Protein AF-A0A832PKE3-F1 (afdb_monomer_lite)

Foldseek 3Di:
DDDDDDDDDDDDDDDDDDDDDDDDDDDDDDDDDDDDDDDPDPDPDDDDPDDDDDDDDDDPDDPPPPDPDPDDPDDDPPPDPCPPPPPDPDDDFLACCCCPVVVDDDPSNVVSVVVVVVVVVVCVVVVVPDDPPPPCADWADAPPDIHSHLVRVCVVLVHDSVVQVVCCVPPVHCPCPSVPPDDPPPPPCQQQPWDAQPNDIDRGLVRLCVLLVHDSVVSVVCVVVDPDPVRSVVSVVSNVVSVVVVVVVVVVD

Organism: NCBI:txid53463

Radius of gyration: 34.11 Å; chains: 1; bounding box: 75×77×88 Å

Sequence (253 aa):
MQIGVSGCPMRVDTGGAQHLSAGGLAGSPATIRPASGKTTTTAEIVEPAAGPAESRPNGGGAKIHRRAAPPLAGEPAGQGDGATTLPRRPIKHGTNYAYVRHKCRCDTCREAEVQRQREFRARHKQGLVKHRKGGVCVPVRLGDVDYPSISAAAAALGVTAPTLSHRLQKYGCLDLAGQGSRPPRRQALNSILPITIHGREFPSRVAAARYLGVCSSYLSRCAKAGFTATYSDYLLRRLMEADARQAARKVAA

pLDDT: mean 77.68, std 19.59, range [41.62, 98.31]

Structure (mmCIF, N/CA/C/O backbone):
data_AF-A0A832PKE3-F1
#
_entry.id   AF-A0A832PKE3-F1
#
loop_
_atom_site.group_PDB
_atom_site.id
_atom_site.type_symbol
_atom_site.label_atom_id
_atom_site.label_alt_id
_atom_site.label_comp_id
_atom_site.label_asym_id
_atom_site.label_entity_id
_atom_site.label_seq_id
_atom_site.pdbx_PDB_ins_code
_atom_site.Cartn_x
_atom_site.Cartn_y
_atom_site.Cartn_z
_atom_site.occupancy
_atom_site.B_iso_or_equiv
_atom_site.auth_seq_id
_atom_site.auth_comp_id
_atom_site.auth_asym_id
_atom_site.auth_atom_id
_atom_site.pdbx_PDB_model_num
ATOM 1 N N . MET A 1 1 ? -27.554 40.040 -36.449 1.00 55.03 1 MET A N 1
ATOM 2 C CA . MET A 1 1 ? -27.721 38.572 -36.400 1.00 55.03 1 MET A CA 1
ATOM 3 C C . MET A 1 1 ? -28.201 38.212 -35.001 1.00 55.03 1 MET A C 1
ATOM 5 O O . MET A 1 1 ? -27.453 38.397 -34.053 1.00 55.03 1 MET A O 1
ATOM 9 N N . GLN A 1 2 ? -29.480 37.860 -34.862 1.00 44.34 2 GLN A N 1
ATOM 10 C CA . GLN A 1 2 ? -30.126 37.546 -33.582 1.00 44.34 2 GLN A CA 1
ATOM 11 C C . GLN A 1 2 ? -29.881 36.075 -33.223 1.00 44.34 2 GLN A C 1
ATOM 13 O O . GLN A 1 2 ? -30.099 35.196 -34.053 1.00 44.34 2 GLN A O 1
ATOM 18 N N . ILE A 1 3 ? -29.425 35.821 -31.996 1.00 52.38 3 ILE A N 1
ATOM 19 C CA . ILE A 1 3 ? -29.218 34.478 -31.447 1.00 52.38 3 ILE A CA 1
ATOM 20 C C . ILE A 1 3 ? -30.453 34.148 -30.605 1.00 52.38 3 ILE A C 1
ATOM 22 O O . ILE A 1 3 ? -30.657 34.728 -29.541 1.00 52.38 3 ILE A O 1
ATOM 26 N N . GLY A 1 4 ? -31.308 33.264 -31.121 1.00 56.00 4 GLY A N 1
ATOM 27 C CA . GLY A 1 4 ? -32.485 32.764 -30.415 1.00 56.00 4 GLY A CA 1
ATOM 28 C C . GLY A 1 4 ? -32.096 31.715 -29.374 1.00 56.00 4 GLY A C 1
ATOM 29 O O . GLY A 1 4 ? -31.482 30.704 -29.707 1.00 56.00 4 GLY A O 1
ATOM 30 N N . VAL A 1 5 ? -32.461 31.954 -28.117 1.00 64.06 5 VAL A N 1
ATOM 31 C CA . VAL A 1 5 ? -32.361 30.986 -27.018 1.00 64.06 5 VAL A CA 1
ATOM 32 C C . VAL A 1 5 ? -33.619 30.115 -26.996 1.00 64.06 5 VAL A C 1
ATOM 34 O O . VAL A 1 5 ? -34.712 30.600 -26.708 1.00 64.06 5 VAL A O 1
ATOM 37 N N . SER A 1 6 ? -33.474 28.829 -27.321 1.00 65.25 6 SER A N 1
ATOM 38 C CA . SER A 1 6 ? -34.542 27.832 -27.224 1.00 65.25 6 SER A CA 1
ATOM 39 C C . SER A 1 6 ? -34.651 27.303 -25.791 1.00 65.25 6 SER A C 1
ATOM 41 O O . SER A 1 6 ? -33.765 26.626 -25.270 1.00 65.25 6 SER A O 1
ATOM 43 N N . GLY A 1 7 ? -35.762 27.638 -25.136 1.00 59.44 7 GLY A N 1
ATOM 44 C CA . GLY A 1 7 ? -36.125 27.113 -23.824 1.00 59.44 7 GLY A CA 1
ATOM 45 C C . GLY A 1 7 ? -36.565 25.650 -23.901 1.00 59.44 7 GLY A C 1
ATOM 46 O O . GLY A 1 7 ? -37.418 25.291 -24.710 1.00 59.44 7 GLY A O 1
ATOM 47 N N . CYS A 1 8 ? -35.996 24.808 -23.040 1.00 51.81 8 CYS A N 1
ATOM 48 C CA . CYS A 1 8 ? -36.466 23.442 -22.813 1.00 51.81 8 CYS A CA 1
ATOM 49 C C . CYS A 1 8 ? -37.497 23.439 -21.668 1.00 51.81 8 CYS A C 1
ATOM 51 O O . CYS A 1 8 ? -37.171 23.914 -20.578 1.00 51.81 8 CYS A O 1
ATOM 53 N N . PRO A 1 9 ? -38.718 22.909 -21.863 1.00 65.44 9 PRO A N 1
ATOM 54 C CA . PRO A 1 9 ? -39.690 22.781 -20.786 1.00 65.44 9 PRO A CA 1
ATOM 55 C C . PRO A 1 9 ? -39.346 21.598 -19.868 1.00 65.44 9 PRO A C 1
ATOM 57 O O . PRO A 1 9 ? -39.103 20.479 -20.322 1.00 65.44 9 PRO A O 1
ATOM 60 N N . MET A 1 10 ? -39.357 21.853 -18.559 1.00 59.91 10 MET A N 1
ATOM 61 C CA . MET A 1 10 ? -39.236 20.838 -17.511 1.00 59.91 10 MET A CA 1
ATOM 62 C C . MET A 1 10 ? -40.543 20.038 -17.421 1.00 59.91 10 MET A C 1
ATOM 64 O O . MET A 1 10 ? -41.599 20.599 -17.129 1.00 59.91 10 MET A O 1
ATOM 68 N N . ARG A 1 11 ? -40.475 18.725 -17.666 1.00 58.62 11 ARG A N 1
ATOM 69 C CA . ARG A 1 11 ? -41.565 17.780 -17.383 1.00 58.62 11 ARG A CA 1
ATOM 70 C C . ARG A 1 11 ? -41.600 17.480 -15.885 1.00 58.62 11 ARG A C 1
ATOM 72 O O . ARG A 1 11 ? -40.585 17.107 -15.305 1.00 58.62 11 ARG A O 1
ATOM 79 N N . VAL A 1 12 ? -42.775 17.641 -15.285 1.00 63.53 12 VAL A N 1
ATOM 80 C CA . VAL A 1 12 ? -43.063 17.298 -13.890 1.00 63.53 12 VAL A CA 1
ATOM 81 C C . VAL A 1 12 ? -43.781 15.949 -13.902 1.00 63.53 12 VAL A C 1
ATOM 83 O O . VAL A 1 12 ? -44.965 15.887 -14.226 1.00 63.53 12 VAL A O 1
ATOM 86 N N . ASP A 1 13 ? -43.066 14.863 -13.611 1.00 54.03 13 ASP A N 1
ATOM 87 C CA . ASP A 1 13 ? -43.677 13.542 -13.454 1.00 54.03 13 ASP A CA 1
ATOM 88 C C . ASP A 1 13 ? -44.263 13.418 -12.043 1.00 54.03 13 ASP A C 1
ATOM 90 O O . ASP A 1 13 ? -43.552 13.314 -11.044 1.00 54.03 13 ASP A O 1
ATOM 94 N N . THR A 1 14 ? -45.591 13.446 -11.973 1.00 63.81 14 THR A N 1
ATOM 95 C CA . THR A 1 14 ? -46.386 13.111 -10.788 1.00 63.81 14 THR A CA 1
ATOM 96 C C . THR A 1 14 ? -46.955 11.702 -10.972 1.00 63.81 14 THR A C 1
ATOM 98 O O . THR A 1 14 ? -48.082 11.515 -11.411 1.00 63.81 14 THR A O 1
ATOM 101 N N . GLY A 1 15 ? -46.156 10.681 -10.663 1.00 54.16 15 GLY A N 1
ATOM 102 C CA . GLY A 1 15 ? -46.627 9.308 -10.443 1.00 54.16 15 GLY A CA 1
ATOM 103 C C . GLY A 1 15 ? -46.312 8.946 -8.994 1.00 54.16 15 GLY A C 1
ATOM 104 O O . GLY A 1 15 ? -45.191 9.144 -8.549 1.00 54.16 15 GLY A O 1
ATOM 105 N N . GLY A 1 16 ? -47.234 8.505 -8.148 1.00 52.66 16 GLY A N 1
ATOM 106 C CA . GLY A 1 16 ? -48.355 7.610 -8.398 1.00 52.66 16 GLY A CA 1
ATOM 107 C C . GLY A 1 16 ? -48.199 6.489 -7.374 1.00 52.66 16 GLY A C 1
ATOM 108 O O . GLY A 1 16 ? -47.420 5.563 -7.581 1.00 52.66 16 GLY A O 1
ATOM 109 N N . ALA A 1 17 ? -48.851 6.638 -6.220 1.00 51.94 17 ALA A N 1
ATOM 110 C CA . ALA A 1 17 ? -48.777 5.697 -5.111 1.00 51.94 17 ALA A CA 1
ATOM 111 C C . ALA A 1 17 ? -49.366 4.342 -5.529 1.00 51.94 17 ALA A C 1
ATOM 113 O O . ALA A 1 17 ? -50.571 4.230 -5.750 1.00 51.94 17 ALA A O 1
ATOM 114 N N . GLN A 1 18 ? -48.521 3.314 -5.629 1.00 56.69 18 GLN A N 1
ATOM 115 C CA . GLN A 1 18 ? -48.972 1.935 -5.775 1.00 56.69 18 GLN A CA 1
ATOM 116 C C . GLN A 1 18 ? -48.827 1.199 -4.445 1.00 56.69 18 GLN A C 1
ATOM 118 O O . GLN A 1 18 ? -47.738 0.987 -3.915 1.00 56.69 18 GLN A O 1
ATOM 123 N N . HIS A 1 19 ? -49.997 0.853 -3.927 1.00 53.56 19 HIS A N 1
ATOM 124 C CA . HIS A 1 19 ? -50.276 -0.071 -2.844 1.00 53.56 19 HIS A CA 1
ATOM 125 C C . HIS A 1 19 ? -49.611 -1.428 -3.147 1.00 53.56 19 HIS A C 1
ATOM 127 O O . HIS A 1 19 ? -49.977 -2.082 -4.122 1.00 53.56 19 HIS A O 1
ATOM 133 N N . LEU A 1 20 ? -48.643 -1.863 -2.334 1.00 55.34 20 LEU A N 1
ATOM 134 C CA . LEU A 1 20 ? -48.090 -3.217 -2.421 1.00 55.34 20 LEU A CA 1
ATOM 135 C C . LEU A 1 20 ? -48.673 -4.087 -1.310 1.00 55.34 20 LEU A C 1
ATOM 137 O O . LEU A 1 20 ? -48.375 -3.940 -0.126 1.00 55.34 20 LEU A O 1
ATOM 141 N N . SER A 1 21 ? -49.544 -4.979 -1.762 1.00 50.31 21 SER A N 1
ATOM 142 C CA . SER A 1 21 ? -50.204 -6.050 -1.037 1.00 50.31 21 SER A CA 1
ATOM 143 C C . SER A 1 21 ? -49.204 -7.052 -0.457 1.00 50.31 21 SER A C 1
ATOM 145 O O . SER A 1 21 ? -48.234 -7.443 -1.105 1.00 50.31 21 SER A O 1
ATOM 147 N N . ALA A 1 22 ? -49.495 -7.513 0.758 1.00 50.03 22 ALA A N 1
ATOM 148 C CA . ALA A 1 22 ? -48.818 -8.620 1.412 1.00 50.03 22 ALA A CA 1
ATOM 149 C C . ALA A 1 22 ? -49.054 -9.933 0.640 1.00 50.03 22 ALA A C 1
ATOM 151 O O . ALA A 1 22 ? -50.172 -10.439 0.589 1.00 50.03 22 ALA A O 1
ATOM 152 N N . GLY A 1 23 ? -47.992 -10.481 0.048 1.00 47.75 23 GLY A N 1
ATOM 153 C CA . GLY A 1 23 ? -47.964 -11.819 -0.540 1.00 47.75 23 GLY A CA 1
ATOM 154 C C . GLY A 1 23 ? -47.047 -12.724 0.274 1.00 47.75 23 GLY A C 1
ATOM 155 O O . GLY A 1 23 ? -45.830 -12.549 0.261 1.00 47.75 23 GLY A O 1
ATOM 156 N N . GLY A 1 24 ? -47.637 -13.670 1.007 1.00 51.03 24 GLY A N 1
ATOM 157 C CA . GLY A 1 24 ? -46.918 -14.701 1.747 1.00 51.03 24 GLY A CA 1
ATOM 158 C C . GLY A 1 24 ? -46.168 -15.645 0.809 1.00 51.03 24 GLY A C 1
ATOM 159 O O . GLY A 1 24 ? -46.745 -16.195 -0.126 1.00 51.03 24 GLY A O 1
ATOM 160 N N . LEU A 1 25 ? -44.880 -15.851 1.081 1.00 49.47 25 LEU A N 1
ATOM 161 C CA . LEU A 1 25 ? -44.076 -16.873 0.423 1.00 49.47 25 LEU A CA 1
ATOM 162 C C . LEU A 1 25 ? -44.020 -18.109 1.317 1.00 49.47 25 LEU A C 1
ATOM 164 O O . LEU A 1 25 ? -43.353 -18.134 2.352 1.00 49.47 25 LEU A O 1
ATOM 168 N N . ALA A 1 26 ? -44.767 -19.122 0.886 1.00 47.44 26 ALA A N 1
ATOM 169 C CA . ALA A 1 26 ? -44.666 -20.491 1.351 1.00 47.44 26 ALA A CA 1
ATOM 170 C C . ALA A 1 26 ? -43.239 -21.025 1.143 1.00 47.44 26 ALA A C 1
ATOM 172 O O . ALA A 1 26 ? -42.582 -20.752 0.136 1.00 47.44 26 ALA A O 1
ATOM 173 N N . GLY A 1 27 ? -42.767 -21.781 2.134 1.00 46.84 27 GLY A N 1
ATOM 174 C CA . GLY A 1 27 ? -41.425 -22.342 2.188 1.00 46.84 27 GLY A CA 1
ATOM 175 C C . GLY A 1 27 ? -41.123 -23.293 1.032 1.00 46.84 27 GLY A C 1
ATOM 176 O O . GLY A 1 27 ? -41.880 -24.214 0.741 1.00 46.84 27 GLY A O 1
ATOM 177 N N . SER A 1 28 ? -39.960 -23.093 0.415 1.00 53.97 28 SER A N 1
ATOM 178 C CA . SER A 1 28 ? -39.320 -24.108 -0.420 1.00 53.97 28 SER A CA 1
ATOM 179 C C . SER A 1 28 ? -38.521 -25.066 0.473 1.00 53.97 28 SER A C 1
ATOM 181 O O . SER A 1 28 ? -37.700 -24.594 1.265 1.00 53.97 28 SER A O 1
ATOM 183 N N . PRO A 1 29 ? -38.719 -26.394 0.379 1.00 56.84 29 PRO A N 1
ATOM 184 C CA . PRO A 1 29 ? -37.918 -27.352 1.125 1.00 56.84 29 PRO A CA 1
ATOM 185 C C . PRO A 1 29 ? -36.488 -27.394 0.574 1.00 56.84 29 PRO A C 1
ATOM 187 O O . PRO A 1 29 ? -36.254 -27.571 -0.621 1.00 56.84 29 PRO A O 1
ATOM 190 N N . ALA A 1 30 ? -35.525 -27.224 1.478 1.00 46.84 30 ALA A N 1
ATOM 191 C CA . ALA A 1 30 ? -34.102 -27.304 1.201 1.00 46.84 30 ALA A CA 1
ATOM 192 C C . ALA A 1 30 ? -33.735 -28.689 0.646 1.00 46.84 30 ALA A C 1
ATOM 194 O O . ALA A 1 30 ? -33.753 -29.691 1.361 1.00 46.84 30 ALA A O 1
ATOM 195 N N . THR A 1 31 ? -33.363 -28.746 -0.631 1.00 56.38 31 THR A N 1
ATOM 196 C CA . THR A 1 31 ? -32.733 -29.928 -1.218 1.00 56.38 31 THR A CA 1
ATOM 197 C C . THR A 1 31 ? -31.307 -30.024 -0.679 1.00 56.38 31 THR A C 1
ATOM 199 O O . THR A 1 31 ? -30.419 -29.254 -1.053 1.00 56.38 31 THR A O 1
ATOM 202 N N . ILE A 1 32 ? -31.096 -30.951 0.253 1.00 55.88 32 ILE A N 1
ATOM 203 C CA . ILE A 1 32 ? -29.785 -31.299 0.799 1.00 55.88 32 ILE A CA 1
ATOM 204 C C . ILE A 1 32 ? -28.946 -31.882 -0.341 1.00 55.88 32 ILE A C 1
ATOM 206 O O . ILE A 1 32 ? -29.231 -32.953 -0.873 1.00 55.88 32 ILE A O 1
ATOM 210 N N . ARG A 1 33 ? -27.912 -31.145 -0.741 1.00 51.41 33 ARG A N 1
ATOM 211 C CA . ARG A 1 33 ? -26.937 -31.564 -1.749 1.00 51.41 33 ARG A CA 1
ATOM 212 C C . ARG A 1 33 ? -25.945 -32.535 -1.086 1.00 51.41 33 ARG A C 1
ATOM 214 O O . ARG A 1 33 ? -25.332 -32.140 -0.092 1.00 51.41 33 ARG A O 1
ATOM 221 N N . PRO A 1 34 ? -25.757 -33.771 -1.583 1.00 53.75 34 PRO A N 1
ATOM 222 C CA . PRO A 1 34 ? -24.789 -34.692 -0.999 1.00 53.75 34 PRO A CA 1
ATOM 223 C C . PRO A 1 34 ? -23.360 -34.169 -1.191 1.00 53.75 34 PRO A C 1
ATOM 225 O O . PRO A 1 34 ? -22.995 -33.649 -2.249 1.00 53.75 34 PRO A O 1
ATOM 228 N N . ALA A 1 35 ? -22.564 -34.290 -0.130 1.00 47.22 35 ALA A N 1
ATOM 229 C CA . ALA A 1 35 ? -21.161 -33.917 -0.097 1.00 47.22 35 ALA A CA 1
ATOM 230 C C . ALA A 1 35 ? -20.372 -34.750 -1.118 1.00 47.22 35 ALA A C 1
ATOM 232 O O . ALA A 1 35 ? -20.238 -35.963 -0.982 1.00 47.22 35 ALA A O 1
ATOM 233 N N . SER A 1 36 ? -19.849 -34.081 -2.145 1.00 53.09 36 SER A N 1
ATOM 234 C CA . SER A 1 36 ? -18.922 -34.682 -3.098 1.00 53.09 36 SER A CA 1
ATOM 235 C C . SER A 1 36 ? -17.607 -34.987 -2.376 1.00 53.09 36 SER A C 1
ATOM 237 O O . SER A 1 36 ? -16.883 -34.073 -1.966 1.00 53.09 36 SER A O 1
ATOM 239 N N . GLY A 1 37 ? -17.353 -36.278 -2.156 1.00 46.41 37 GLY A N 1
ATOM 240 C CA . GLY A 1 37 ? -16.129 -36.799 -1.567 1.00 46.41 37 GLY A CA 1
ATOM 241 C C . GLY A 1 37 ? -14.935 -36.453 -2.447 1.00 46.41 37 GLY A C 1
ATOM 242 O O . GLY A 1 37 ? -14.786 -36.968 -3.551 1.00 46.41 37 GLY A O 1
ATOM 243 N N . LYS A 1 38 ? -14.072 -35.565 -1.952 1.00 49.06 38 LYS A N 1
ATOM 244 C CA . LYS A 1 38 ? -12.753 -35.344 -2.539 1.00 49.06 38 LYS A CA 1
ATOM 245 C C . LYS A 1 38 ? -11.864 -36.506 -2.117 1.00 49.06 38 LYS A C 1
ATOM 247 O O . LYS A 1 38 ? -11.455 -36.581 -0.963 1.00 49.06 38 LYS A O 1
ATOM 252 N N . THR A 1 39 ? -11.583 -37.405 -3.051 1.00 49.62 39 THR A N 1
ATOM 253 C CA . THR A 1 39 ? -10.485 -38.364 -2.949 1.00 49.62 39 THR A CA 1
ATOM 254 C C . THR A 1 39 ? -9.177 -37.584 -2.871 1.00 49.62 39 THR A C 1
ATOM 256 O O . THR A 1 39 ? -8.770 -36.930 -3.832 1.00 49.62 39 THR A O 1
ATOM 259 N N . THR A 1 40 ? -8.543 -37.604 -1.706 1.00 42.94 40 THR A N 1
ATOM 260 C CA . THR A 1 40 ? -7.196 -37.078 -1.503 1.00 42.94 40 THR A CA 1
ATOM 261 C C . THR A 1 40 ? -6.226 -38.037 -2.184 1.00 42.94 40 THR A C 1
ATOM 263 O O . THR A 1 40 ? -5.881 -39.078 -1.637 1.00 42.94 40 THR A O 1
ATOM 266 N N . THR A 1 41 ? -5.832 -37.723 -3.416 1.00 47.81 41 THR A N 1
ATOM 267 C CA . THR A 1 41 ? -4.702 -38.378 -4.073 1.00 47.81 41 THR A CA 1
ATOM 268 C C . THR A 1 41 ? -3.440 -37.980 -3.317 1.00 47.81 41 THR A C 1
ATOM 270 O O . THR A 1 41 ? -3.050 -36.812 -3.307 1.00 47.81 41 THR A O 1
ATOM 273 N N . THR A 1 42 ? -2.840 -38.951 -2.639 1.00 44.62 42 THR A N 1
ATOM 274 C CA . THR A 1 42 ? -1.542 -38.852 -1.976 1.00 44.62 42 THR A CA 1
ATOM 275 C C . THR A 1 42 ? -0.473 -38.672 -3.053 1.00 44.62 42 THR A C 1
ATOM 277 O O . THR A 1 42 ? 0.016 -39.640 -3.623 1.00 44.62 42 THR A O 1
ATOM 280 N N . ALA A 1 43 ? -0.168 -37.424 -3.403 1.00 48.72 43 ALA A N 1
ATOM 281 C CA . ALA A 1 43 ? 1.017 -37.105 -4.183 1.00 48.72 43 ALA A CA 1
ATOM 282 C C . ALA A 1 43 ? 2.217 -37.130 -3.232 1.00 48.72 43 ALA A C 1
ATOM 284 O O . ALA A 1 43 ? 2.254 -36.369 -2.262 1.00 48.72 43 ALA A O 1
ATOM 285 N N . GLU A 1 44 ? 3.166 -38.024 -3.500 1.00 48.03 44 GLU A N 1
ATOM 286 C CA . GLU A 1 44 ? 4.499 -38.008 -2.908 1.00 48.03 44 GLU A CA 1
ATOM 287 C C . GLU A 1 44 ? 5.125 -36.627 -3.126 1.00 48.03 44 GLU A C 1
ATOM 289 O O . GLU A 1 44 ? 5.384 -36.190 -4.249 1.00 48.03 44 GLU A O 1
ATOM 294 N N . ILE A 1 45 ? 5.312 -35.908 -2.023 1.00 48.56 45 ILE A N 1
ATOM 295 C CA . ILE A 1 45 ? 6.003 -34.628 -2.002 1.00 48.56 45 ILE A CA 1
ATOM 296 C C . ILE A 1 45 ? 7.494 -34.949 -1.985 1.00 48.56 45 ILE A C 1
ATOM 298 O O . ILE A 1 45 ? 8.052 -35.315 -0.955 1.00 48.56 45 ILE A O 1
ATOM 302 N N . VAL A 1 46 ? 8.126 -34.811 -3.147 1.00 60.59 46 VAL A N 1
ATOM 303 C CA . VAL A 1 46 ? 9.579 -34.685 -3.272 1.00 60.59 46 VAL A CA 1
ATOM 304 C C . VAL A 1 46 ? 9.995 -33.403 -2.547 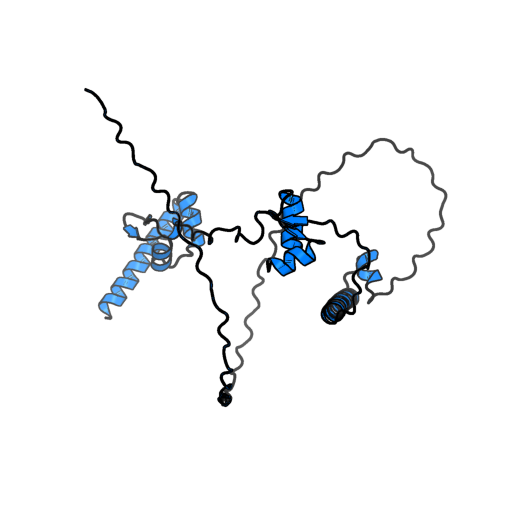1.00 60.59 46 VAL A C 1
ATOM 306 O O . VAL A 1 46 ? 9.530 -32.317 -2.897 1.00 60.59 46 VAL A O 1
ATOM 309 N N . GLU A 1 47 ? 10.840 -33.531 -1.524 1.00 49.56 47 GLU A N 1
ATOM 310 C CA . GLU A 1 47 ? 11.417 -32.407 -0.784 1.00 49.56 47 GLU A CA 1
ATOM 311 C C . GLU A 1 47 ? 12.266 -31.521 -1.717 1.00 49.56 47 GLU A C 1
ATOM 313 O O . GLU A 1 47 ? 13.270 -31.988 -2.264 1.00 49.56 47 GLU A O 1
ATOM 318 N N . PRO A 1 48 ? 11.926 -30.233 -1.916 1.00 54.53 48 PRO A N 1
ATOM 319 C CA . PRO A 1 48 ? 12.824 -29.313 -2.589 1.00 54.53 48 PRO A CA 1
ATOM 320 C C . PRO A 1 48 ? 13.911 -28.857 -1.610 1.00 54.53 48 PRO A C 1
ATOM 322 O O . PRO A 1 48 ? 13.625 -28.301 -0.548 1.00 54.53 48 PRO A O 1
ATOM 325 N N . ALA A 1 49 ? 15.167 -29.073 -2.002 1.00 51.16 49 ALA A N 1
ATOM 326 C CA . ALA A 1 49 ? 16.350 -28.596 -1.301 1.00 51.16 49 ALA A CA 1
ATOM 327 C C . ALA A 1 49 ? 16.221 -27.107 -0.930 1.00 51.16 49 ALA A C 1
ATOM 329 O O . ALA A 1 49 ? 15.944 -26.250 -1.774 1.00 51.16 49 ALA A O 1
ATOM 330 N N . ALA A 1 50 ? 16.428 -26.815 0.354 1.00 44.94 50 ALA A N 1
ATOM 331 C CA . ALA A 1 50 ? 16.414 -25.476 0.917 1.00 44.94 50 ALA A CA 1
ATOM 332 C C . ALA A 1 50 ? 17.501 -24.603 0.265 1.00 44.94 50 ALA A C 1
ATOM 334 O O . ALA A 1 50 ? 18.682 -24.694 0.596 1.00 44.94 50 ALA A O 1
ATOM 335 N N . GLY A 1 51 ? 17.094 -23.745 -0.670 1.00 59.75 51 GLY A N 1
ATOM 336 C CA . GLY A 1 51 ? 17.933 -22.661 -1.173 1.00 59.75 51 GLY A CA 1
ATOM 337 C C . GLY A 1 51 ? 18.187 -21.604 -0.085 1.00 59.75 51 GLY A C 1
ATOM 338 O O . GLY A 1 51 ? 17.335 -21.405 0.789 1.00 59.75 51 GLY A O 1
ATOM 339 N N . PRO A 1 52 ? 19.339 -20.910 -0.111 1.00 57.09 52 PRO A N 1
ATOM 340 C CA . PRO A 1 52 ? 19.693 -19.921 0.899 1.00 57.09 52 PRO A CA 1
ATOM 341 C C . PRO A 1 52 ? 18.702 -18.753 0.894 1.00 57.09 52 PRO A C 1
ATOM 343 O O . PRO A 1 52 ? 18.395 -18.163 -0.141 1.00 57.09 52 PRO A O 1
ATOM 346 N N . ALA A 1 53 ? 18.202 -18.422 2.084 1.00 45.94 53 ALA A N 1
ATOM 347 C CA . ALA A 1 53 ? 17.308 -17.303 2.322 1.00 45.94 53 ALA A CA 1
ATOM 348 C C . ALA A 1 53 ? 18.014 -15.976 2.000 1.00 45.94 53 ALA A C 1
ATOM 350 O O . ALA A 1 53 ? 18.748 -15.430 2.824 1.00 45.94 53 ALA A O 1
ATOM 351 N N . GLU A 1 54 ? 17.773 -15.437 0.804 1.00 41.62 54 GLU A N 1
ATOM 352 C CA . GLU A 1 54 ? 18.149 -14.065 0.481 1.00 41.62 54 GLU A CA 1
ATOM 353 C C . GLU A 1 54 ? 17.383 -13.092 1.386 1.00 41.62 54 GLU A C 1
ATOM 355 O O . GLU A 1 54 ? 16.151 -12.977 1.382 1.00 41.62 54 GLU A O 1
ATOM 360 N N . SER A 1 55 ? 18.165 -12.389 2.194 1.00 52.44 55 SER A N 1
ATOM 361 C CA . SER A 1 55 ? 17.763 -11.344 3.117 1.00 52.44 55 SER A CA 1
ATOM 362 C C . SER A 1 55 ? 17.117 -10.180 2.364 1.00 52.44 55 SER A C 1
ATOM 364 O O . SER A 1 55 ? 17.769 -9.310 1.792 1.00 52.44 55 SER A O 1
ATOM 366 N N . ARG A 1 56 ? 15.784 -10.119 2.383 1.00 54.31 56 ARG A N 1
ATOM 367 C CA . ARG A 1 56 ? 15.054 -8.933 1.921 1.00 54.31 56 ARG A CA 1
ATOM 368 C C . ARG A 1 56 ? 15.284 -7.772 2.901 1.00 54.31 56 ARG A C 1
ATOM 370 O O . ARG A 1 56 ? 14.888 -7.905 4.062 1.00 54.31 56 ARG A O 1
ATOM 377 N N . PRO A 1 57 ?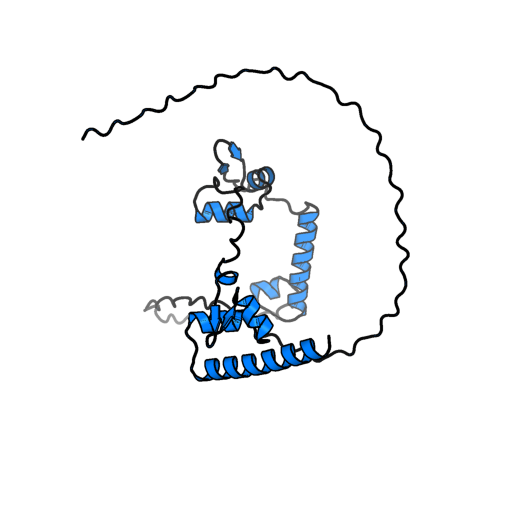 15.825 -6.613 2.474 1.00 55.97 57 PRO A N 1
ATOM 378 C CA . PRO A 1 57 ? 15.874 -5.430 3.322 1.00 55.97 57 PRO A CA 1
ATOM 379 C C . PRO A 1 57 ? 14.453 -4.891 3.510 1.00 55.97 57 PRO A C 1
ATOM 381 O O . PRO A 1 57 ? 13.847 -4.293 2.620 1.00 55.97 57 PRO A O 1
ATOM 384 N N . ASN A 1 58 ? 13.901 -5.155 4.689 1.00 51.84 58 ASN A N 1
ATOM 385 C CA . ASN A 1 58 ? 12.614 -4.658 5.138 1.00 51.84 58 ASN A CA 1
ATOM 386 C C . ASN A 1 58 ? 12.853 -3.375 5.948 1.00 51.84 58 ASN A C 1
ATOM 388 O O . ASN A 1 58 ? 13.618 -3.399 6.909 1.00 51.84 58 ASN A O 1
ATOM 392 N N . GLY A 1 59 ? 12.188 -2.272 5.594 1.00 42.84 59 GLY A N 1
ATOM 393 C CA . GLY A 1 59 ? 12.051 -1.130 6.506 1.00 42.84 59 GLY A CA 1
ATOM 394 C C . GLY A 1 59 ? 12.425 0.238 5.947 1.00 42.84 59 GLY A C 1
ATOM 395 O O . GLY A 1 59 ? 13.334 0.892 6.449 1.00 42.84 59 GLY A O 1
ATOM 396 N N . GLY A 1 60 ? 11.639 0.744 4.994 1.00 42.41 60 GLY A N 1
ATOM 397 C CA . GLY A 1 60 ? 11.511 2.187 4.776 1.00 42.41 60 GLY A CA 1
ATOM 398 C C . GLY A 1 60 ? 10.742 2.831 5.935 1.00 42.41 60 GLY A C 1
ATOM 399 O O . GLY A 1 60 ? 9.572 3.175 5.791 1.00 42.41 60 GLY A O 1
ATOM 400 N N . GLY A 1 61 ? 11.373 2.931 7.106 1.00 47.09 61 GLY A N 1
ATOM 401 C CA . GLY A 1 61 ? 10.843 3.663 8.250 1.00 47.09 61 GLY A CA 1
ATOM 402 C C . GLY A 1 61 ? 10.896 5.161 7.967 1.00 47.09 61 GLY A C 1
ATOM 403 O O . GLY A 1 61 ? 11.977 5.735 7.851 1.00 47.09 61 GLY A O 1
ATOM 404 N N . ALA A 1 62 ? 9.730 5.795 7.843 1.00 49.72 62 ALA A N 1
ATOM 405 C CA . ALA A 1 62 ? 9.623 7.246 7.783 1.00 49.72 62 ALA A CA 1
ATOM 406 C C . ALA A 1 62 ? 10.318 7.849 9.016 1.00 49.72 62 ALA A C 1
ATOM 408 O O . ALA A 1 62 ? 9.896 7.619 10.151 1.00 49.72 62 ALA A O 1
ATOM 409 N N . LYS A 1 63 ? 11.409 8.592 8.793 1.00 52.16 63 LYS A N 1
ATOM 410 C CA . LYS A 1 63 ? 12.125 9.333 9.834 1.00 52.16 63 LYS A CA 1
ATOM 411 C C . LYS A 1 63 ? 11.202 10.435 10.352 1.00 52.16 63 LYS A C 1
ATOM 413 O O . LYS A 1 63 ? 11.114 11.513 9.774 1.00 52.16 63 LYS A O 1
ATOM 418 N N . ILE A 1 64 ? 10.482 10.155 11.435 1.00 57.38 64 ILE A N 1
ATOM 419 C CA . ILE A 1 64 ? 9.777 11.186 12.193 1.00 57.38 64 ILE A CA 1
ATOM 420 C C . ILE A 1 64 ? 10.861 11.967 12.937 1.00 57.38 64 ILE A C 1
ATOM 422 O O . ILE A 1 64 ? 11.313 11.558 14.006 1.00 57.38 64 ILE A O 1
ATOM 426 N N . HIS A 1 65 ? 11.324 13.062 12.339 1.00 55.31 65 HIS A N 1
ATOM 427 C CA . HIS A 1 65 ? 12.202 14.021 12.997 1.00 55.31 65 HIS A CA 1
ATOM 428 C C . HIS A 1 65 ? 11.422 14.669 14.145 1.00 55.31 65 HIS A C 1
ATOM 430 O O . HIS A 1 65 ? 10.695 15.643 13.954 1.00 55.31 65 HIS A O 1
ATOM 436 N N . ARG A 1 66 ? 11.536 14.103 15.352 1.00 53.22 66 ARG A N 1
ATOM 437 C CA . ARG A 1 66 ? 11.140 14.801 16.575 1.00 53.22 66 ARG A CA 1
ATOM 438 C C . ARG A 1 66 ? 12.033 16.033 16.674 1.00 53.22 66 ARG A C 1
ATOM 440 O O . ARG A 1 66 ? 13.233 15.898 16.891 1.00 53.22 66 ARG A O 1
ATOM 447 N N . ARG A 1 67 ? 11.454 17.217 16.463 1.00 57.09 67 ARG A N 1
ATOM 448 C CA . ARG A 1 67 ? 12.102 18.485 16.804 1.00 57.09 67 ARG A CA 1
ATOM 449 C C . ARG A 1 67 ? 12.484 18.411 18.281 1.00 57.09 67 ARG A C 1
ATOM 451 O O . ARG A 1 67 ? 11.613 18.194 19.122 1.00 57.09 67 ARG A O 1
ATOM 458 N N . ALA A 1 68 ? 13.779 18.509 18.565 1.00 53.81 68 ALA A N 1
ATOM 459 C CA . ALA A 1 68 ? 14.277 18.666 19.919 1.00 53.81 68 ALA A CA 1
ATOM 460 C C . ALA A 1 68 ? 13.649 19.940 20.494 1.00 53.81 68 ALA A C 1
ATOM 462 O O . ALA A 1 68 ? 13.745 21.005 19.882 1.00 53.81 68 ALA A O 1
ATOM 463 N N . ALA A 1 69 ? 12.946 19.811 21.619 1.00 64.31 69 ALA A N 1
ATOM 464 C CA . ALA A 1 69 ? 12.529 20.974 22.383 1.00 64.31 69 ALA A CA 1
ATOM 465 C C . ALA A 1 69 ? 13.799 21.740 22.795 1.00 64.31 69 ALA A C 1
ATOM 467 O O . ALA A 1 69 ? 14.775 21.092 23.191 1.00 64.31 69 ALA A O 1
ATOM 468 N N . PRO A 1 70 ? 13.828 23.077 22.661 1.00 67.88 70 PRO A N 1
ATOM 469 C CA . PRO A 1 70 ? 14.962 23.860 23.124 1.00 67.88 70 PRO A CA 1
ATOM 470 C C . PRO A 1 70 ? 15.158 23.620 24.630 1.00 67.88 70 PRO A C 1
ATOM 472 O O . PRO A 1 70 ? 14.165 23.535 25.360 1.00 67.88 70 PRO A O 1
ATOM 475 N N . PRO A 1 71 ? 16.408 23.472 25.098 1.00 56.66 71 PRO A N 1
ATOM 476 C CA . PRO A 1 71 ? 16.685 23.330 26.518 1.00 56.66 71 PRO A CA 1
ATOM 477 C C . PRO A 1 71 ? 16.233 24.607 27.227 1.00 56.66 71 PRO A C 1
ATOM 479 O O . PRO A 1 71 ? 16.713 25.699 26.922 1.00 56.66 71 PRO A O 1
ATOM 482 N N . LEU A 1 72 ? 15.276 24.471 28.145 1.00 62.91 72 LEU A N 1
ATOM 483 C CA . LEU A 1 72 ? 14.931 25.539 29.073 1.00 62.91 72 LEU A CA 1
ATOM 484 C C . LEU A 1 72 ? 16.156 25.769 29.959 1.00 62.91 72 LEU A C 1
ATOM 486 O O . LEU A 1 72 ? 16.589 24.878 30.689 1.00 62.91 72 LEU A O 1
ATOM 490 N N . ALA A 1 73 ? 16.764 26.939 29.804 1.00 59.16 73 ALA A N 1
ATOM 491 C CA . ALA A 1 73 ? 17.892 27.368 30.604 1.00 59.16 73 ALA A CA 1
ATOM 492 C C . ALA A 1 73 ? 17.435 27.619 32.047 1.00 59.16 73 ALA A C 1
ATOM 494 O O . ALA A 1 73 ? 16.493 28.374 32.272 1.00 59.16 73 ALA A O 1
ATOM 495 N N . GLY A 1 74 ? 18.156 27.028 33.001 1.00 58.06 74 GLY A N 1
ATOM 496 C CA . GLY A 1 74 ? 18.166 27.475 34.391 1.00 58.06 74 GLY A CA 1
ATOM 497 C C . GLY A 1 74 ? 17.222 26.734 35.331 1.00 58.06 74 GLY A C 1
ATOM 498 O O . GLY A 1 74 ? 16.316 27.346 35.885 1.00 58.06 74 GLY A O 1
ATOM 499 N N . GLU A 1 75 ? 17.498 25.457 35.602 1.00 50.22 75 GLU A N 1
ATOM 500 C CA . GLU A 1 75 ? 17.200 24.917 36.932 1.00 50.22 75 GLU A CA 1
ATOM 501 C C . GLU A 1 75 ? 18.495 24.940 37.761 1.00 50.22 75 GLU A C 1
ATOM 503 O O . GLU A 1 75 ? 19.529 24.455 37.288 1.00 50.22 75 GLU A O 1
ATOM 508 N N . PRO A 1 76 ? 18.488 25.564 38.954 1.00 56.34 76 PRO A N 1
ATOM 509 C CA . PRO A 1 76 ? 19.663 25.644 39.806 1.00 56.34 76 PRO A CA 1
ATOM 510 C C . PRO A 1 76 ? 20.062 24.247 40.279 1.00 56.34 76 PRO A C 1
ATOM 512 O O . PRO A 1 76 ? 19.215 23.419 40.612 1.00 56.34 76 PRO A O 1
ATOM 515 N N . ALA A 1 77 ? 21.373 24.009 40.317 1.00 52.50 77 ALA A N 1
ATOM 516 C CA . ALA A 1 77 ? 21.996 22.812 40.859 1.00 52.50 77 ALA A CA 1
ATOM 517 C C . ALA A 1 77 ? 21.680 22.677 42.360 1.00 52.50 77 ALA A C 1
ATOM 519 O O . ALA A 1 77 ? 22.475 23.048 43.217 1.00 52.50 77 ALA A O 1
ATOM 520 N N . GLY A 1 78 ? 20.494 22.165 42.680 1.00 50.06 78 GLY A N 1
ATOM 521 C CA . GLY A 1 78 ? 20.174 21.680 44.009 1.00 50.06 78 GLY A CA 1
ATOM 522 C C . GLY A 1 78 ? 20.967 20.405 44.252 1.00 50.06 78 GLY A C 1
ATOM 523 O O . GLY A 1 78 ? 20.711 19.387 43.606 1.00 50.06 78 GLY A O 1
ATOM 524 N N . GLN A 1 79 ? 21.938 20.468 45.167 1.00 54.69 79 GLN A N 1
ATOM 525 C CA . GLN A 1 79 ? 22.495 19.301 45.844 1.00 54.69 79 GLN A CA 1
ATOM 526 C C . GLN A 1 79 ? 21.341 18.533 46.504 1.00 54.69 79 GLN A C 1
ATOM 528 O O . GLN A 1 79 ? 20.954 18.806 47.633 1.00 54.69 79 GLN A O 1
ATOM 533 N N . GLY A 1 80 ? 20.745 17.613 45.748 1.00 53.34 80 GLY A N 1
ATOM 534 C CA . GLY A 1 80 ? 19.756 16.673 46.243 1.00 53.34 80 GLY A CA 1
ATOM 535 C C . GLY A 1 80 ? 20.454 15.645 47.114 1.00 53.34 80 GLY A C 1
ATOM 536 O O . GLY A 1 80 ? 21.350 14.935 46.653 1.00 53.34 80 GLY A O 1
ATOM 537 N N . ASP A 1 81 ? 20.027 15.610 48.368 1.00 46.97 81 ASP A N 1
ATOM 538 C CA . ASP A 1 81 ? 20.404 14.660 49.399 1.00 46.97 81 ASP A CA 1
ATOM 539 C C . ASP A 1 81 ? 20.542 13.242 48.849 1.00 46.97 81 ASP A C 1
ATOM 541 O O . ASP A 1 81 ? 19.737 12.791 48.029 1.00 46.97 81 ASP A O 1
ATOM 545 N N . GLY A 1 82 ? 21.577 12.542 49.316 1.00 53.88 82 GLY A N 1
ATOM 546 C CA . GLY A 1 82 ? 21.914 11.170 48.960 1.00 53.88 82 GLY A CA 1
ATOM 547 C C . GLY A 1 82 ? 20.801 10.185 49.305 1.00 53.88 82 GLY A C 1
ATOM 548 O O . GLY A 1 82 ? 20.919 9.409 50.251 1.00 53.88 82 GLY A O 1
ATOM 549 N N . ALA A 1 83 ? 19.734 10.186 48.504 1.00 56.59 83 ALA A N 1
ATOM 550 C CA . ALA A 1 83 ? 18.707 9.170 48.492 1.00 56.59 83 ALA A CA 1
ATOM 551 C C . ALA A 1 83 ? 19.409 7.859 48.162 1.00 56.59 83 ALA A C 1
ATOM 553 O O . ALA A 1 83 ? 19.763 7.578 47.013 1.00 56.59 83 ALA A O 1
ATOM 554 N N . THR A 1 84 ? 19.667 7.092 49.218 1.00 56.56 84 THR A N 1
ATOM 555 C CA . THR A 1 84 ? 20.252 5.762 49.189 1.00 56.56 84 THR A CA 1
ATOM 556 C C . THR A 1 84 ? 19.539 4.988 48.092 1.00 56.56 84 THR A C 1
ATOM 558 O O . THR A 1 84 ? 18.365 4.639 48.225 1.00 56.56 84 THR A O 1
ATOM 561 N N . THR A 1 85 ? 20.207 4.802 46.951 1.00 63.84 85 THR A N 1
ATOM 562 C CA . THR A 1 85 ? 19.624 4.088 45.819 1.00 63.84 85 THR A CA 1
ATOM 563 C C . THR A 1 85 ? 19.554 2.637 46.245 1.00 63.84 85 THR A C 1
ATOM 565 O O . THR A 1 85 ? 20.515 1.887 46.090 1.00 63.84 85 THR A O 1
ATOM 568 N N . LEU A 1 86 ? 18.434 2.261 46.865 1.00 69.31 86 LEU A N 1
ATOM 569 C CA . LEU A 1 86 ? 18.197 0.887 47.264 1.00 69.31 86 LEU A CA 1
ATOM 570 C C . LEU A 1 86 ? 18.406 0.010 46.025 1.00 69.31 86 LEU A C 1
ATOM 572 O O . LEU A 1 86 ? 17.930 0.374 44.938 1.00 69.31 86 LEU A O 1
ATOM 576 N N . PRO A 1 87 ? 19.132 -1.114 46.157 1.00 74.44 87 PRO A N 1
ATOM 577 C CA . PRO A 1 87 ? 19.430 -1.969 45.024 1.00 74.44 87 PRO A CA 1
ATOM 578 C C . PRO A 1 87 ? 18.116 -2.336 44.342 1.00 74.44 87 PRO A C 1
ATOM 580 O O . PRO A 1 87 ? 17.182 -2.855 44.964 1.00 74.44 87 PRO A O 1
ATOM 583 N N . ARG A 1 88 ? 18.008 -1.999 43.053 1.00 80.88 88 ARG A N 1
ATOM 584 C CA . ARG A 1 88 ? 16.811 -2.316 42.277 1.00 80.88 88 ARG A CA 1
ATOM 585 C C . ARG A 1 88 ? 16.633 -3.827 42.318 1.00 80.88 88 ARG A C 1
ATOM 587 O O . ARG A 1 88 ? 17.528 -4.566 41.916 1.00 80.88 88 ARG A O 1
ATOM 594 N N . ARG A 1 89 ? 15.475 -4.276 42.808 1.00 87.75 89 ARG A N 1
ATOM 595 C CA . ARG A 1 89 ? 15.142 -5.703 42.836 1.00 87.75 89 ARG A CA 1
ATOM 596 C C . ARG A 1 89 ? 15.334 -6.290 41.430 1.00 87.75 89 ARG A C 1
ATOM 598 O O . ARG A 1 89 ? 14.938 -5.632 40.460 1.00 87.75 89 ARG A O 1
ATOM 605 N N . PRO A 1 90 ? 15.905 -7.501 41.311 1.00 93.06 90 PRO A N 1
ATOM 606 C CA . PRO A 1 90 ? 16.080 -8.145 40.017 1.00 93.06 90 PRO A CA 1
ATOM 607 C C . PRO A 1 90 ? 14.727 -8.258 39.303 1.00 93.06 90 PRO A C 1
ATOM 609 O O . PRO A 1 90 ? 13.704 -8.600 39.906 1.00 93.06 90 PRO A O 1
ATOM 612 N N . ILE A 1 91 ? 14.707 -7.907 38.017 1.00 92.88 91 ILE A N 1
ATOM 613 C CA . ILE A 1 91 ? 13.481 -7.853 37.216 1.00 92.88 91 ILE A CA 1
ATOM 614 C C . ILE A 1 91 ? 13.056 -9.284 36.880 1.00 92.88 91 ILE A C 1
ATOM 616 O O . ILE A 1 91 ? 13.828 -10.059 36.325 1.00 92.88 91 ILE A O 1
ATOM 620 N N . LYS A 1 92 ? 11.800 -9.634 37.173 1.00 96.00 92 LYS A N 1
ATOM 621 C CA . LYS A 1 92 ? 11.229 -10.931 36.787 1.00 96.00 92 LYS A CA 1
ATOM 622 C C . LYS A 1 92 ? 10.875 -10.932 35.297 1.00 96.00 92 LYS A C 1
ATOM 624 O O . LYS A 1 92 ? 9.880 -10.323 34.892 1.00 96.00 92 LYS A O 1
ATOM 629 N N . HIS A 1 93 ? 11.694 -11.606 34.495 1.00 97.12 93 HIS A N 1
ATOM 630 C CA . HIS A 1 93 ? 11.444 -11.838 33.070 1.00 97.12 93 HIS A CA 1
ATOM 631 C C . HIS A 1 93 ? 10.238 -12.773 32.853 1.00 97.12 93 HIS A C 1
ATOM 633 O O . HIS A 1 93 ? 9.753 -13.396 33.794 1.00 97.12 93 HIS A O 1
ATOM 639 N N . GLY A 1 94 ? 9.709 -12.830 31.627 1.00 96.50 94 GLY A N 1
ATOM 640 C CA . GLY A 1 94 ? 8.524 -13.642 31.306 1.00 96.50 94 GLY A CA 1
ATOM 641 C C . GLY A 1 94 ? 7.188 -13.034 31.751 1.00 96.50 94 GLY A C 1
ATOM 642 O O . GLY A 1 94 ? 6.169 -13.714 31.767 1.00 96.50 94 GLY A O 1
ATOM 643 N N . THR A 1 95 ? 7.162 -11.747 32.108 1.00 97.00 95 THR A N 1
ATOM 644 C CA . THR A 1 95 ? 5.933 -11.035 32.488 1.00 97.00 95 THR A CA 1
ATOM 645 C C . THR A 1 95 ? 5.685 -9.839 31.571 1.00 97.00 95 THR A C 1
ATOM 647 O O . THR A 1 95 ? 6.623 -9.175 31.122 1.00 97.00 95 THR A O 1
ATOM 650 N N . ASN A 1 96 ? 4.413 -9.490 31.339 1.00 95.12 96 ASN A N 1
ATOM 651 C CA . ASN A 1 96 ? 4.047 -8.260 30.616 1.00 95.12 96 ASN A CA 1
ATOM 652 C C . ASN A 1 96 ? 4.681 -7.014 31.273 1.00 95.12 96 ASN A C 1
ATOM 654 O O . ASN A 1 96 ? 5.188 -6.118 30.597 1.00 95.12 96 ASN A O 1
ATOM 658 N N . TYR A 1 97 ? 4.735 -6.988 32.606 1.00 96.06 97 TYR A N 1
ATOM 659 C CA . TYR A 1 97 ? 5.326 -5.883 33.355 1.00 96.06 97 TYR A CA 1
ATOM 660 C C . TYR A 1 97 ? 6.795 -5.625 32.972 1.00 96.06 97 TYR A C 1
ATOM 662 O O . TYR A 1 97 ? 7.176 -4.476 32.722 1.00 96.06 97 TYR A O 1
ATOM 670 N N . ALA A 1 98 ? 7.602 -6.684 32.834 1.00 96.31 98 ALA A N 1
ATOM 671 C CA . ALA A 1 98 ? 8.983 -6.572 32.368 1.00 96.31 98 ALA A CA 1
ATOM 672 C C . ALA A 1 98 ? 9.078 -6.054 30.918 1.00 96.31 98 ALA A C 1
ATOM 674 O O . ALA A 1 98 ? 9.936 -5.221 30.613 1.00 96.31 98 ALA A O 1
ATOM 675 N N . TYR A 1 99 ? 8.171 -6.474 30.031 1.00 96.19 99 TYR A N 1
ATOM 676 C CA . TYR A 1 99 ? 8.156 -6.032 28.632 1.00 96.19 99 TYR A CA 1
ATOM 677 C C . TYR A 1 99 ? 7.745 -4.555 28.463 1.00 96.19 99 TYR A C 1
ATOM 679 O O . TYR A 1 99 ? 8.394 -3.803 27.723 1.00 96.19 99 TYR A O 1
ATOM 687 N N . VAL A 1 100 ? 6.675 -4.110 29.133 1.00 94.56 100 VAL A N 1
ATOM 688 C CA . VAL A 1 100 ? 6.100 -2.763 28.947 1.00 94.56 100 VAL A CA 1
ATOM 689 C C . VAL A 1 100 ? 6.826 -1.703 29.769 1.00 94.56 100 VAL A C 1
ATOM 691 O O . VAL A 1 100 ? 7.182 -0.657 29.211 1.00 94.56 100 VAL A O 1
ATOM 694 N N . ARG A 1 101 ? 7.056 -1.953 31.067 1.00 96.19 101 ARG A N 1
ATOM 695 C CA . ARG A 1 101 ? 7.623 -0.958 31.992 1.00 96.19 101 ARG A CA 1
ATOM 696 C C . ARG A 1 101 ? 9.146 -0.940 31.946 1.00 96.19 101 ARG A C 1
ATOM 698 O O . ARG A 1 101 ? 9.726 0.130 31.814 1.00 96.19 101 ARG A O 1
ATOM 705 N N . HIS A 1 102 ? 9.775 -2.113 31.988 1.00 95.12 102 HIS A N 1
ATOM 706 C CA . HIS A 1 102 ? 11.239 -2.237 31.987 1.00 95.12 102 HIS A CA 1
ATOM 707 C C . HIS A 1 102 ? 11.855 -2.360 30.589 1.00 95.12 102 HIS A C 1
ATOM 709 O O . HIS A 1 102 ? 13.070 -2.459 30.466 1.00 95.12 102 HIS A O 1
ATOM 715 N N . LYS A 1 103 ? 11.029 -2.343 29.531 1.00 95.75 103 LYS A N 1
ATOM 716 C CA . LYS A 1 103 ? 11.462 -2.423 28.124 1.00 95.75 103 LYS A CA 1
ATOM 717 C C . LYS A 1 103 ? 12.343 -3.637 27.815 1.00 95.75 103 LYS A C 1
ATOM 719 O O . LYS A 1 103 ? 13.096 -3.606 26.848 1.00 95.75 103 LYS A O 1
ATOM 724 N N . CYS A 1 104 ? 12.218 -4.721 28.579 1.00 97.12 104 CYS A N 1
ATOM 725 C CA . CYS A 1 104 ? 12.948 -5.947 28.295 1.00 97.12 104 CYS A CA 1
ATOM 726 C C . CYS A 1 104 ? 12.500 -6.544 26.947 1.00 97.12 104 CYS A C 1
ATOM 728 O O . CYS A 1 104 ? 11.314 -6.496 26.599 1.00 97.12 104 CYS A O 1
ATOM 730 N N . ARG A 1 105 ? 13.449 -7.077 26.170 1.00 97.19 105 ARG A N 1
ATOM 731 C CA . ARG A 1 105 ? 13.226 -7.620 24.818 1.00 97.19 105 ARG A CA 1
ATOM 732 C C . ARG A 1 105 ? 13.740 -9.049 24.626 1.00 97.19 105 ARG A C 1
ATOM 734 O O . ARG A 1 105 ? 13.820 -9.488 23.487 1.00 97.19 105 ARG A O 1
ATOM 741 N N . CYS A 1 106 ? 14.059 -9.759 25.707 1.00 97.81 106 CYS A N 1
ATOM 742 C CA . CYS A 1 106 ? 14.378 -11.185 25.636 1.00 97.81 106 CYS A CA 1
ATOM 743 C C . CYS A 1 106 ? 13.161 -12.001 25.168 1.00 97.81 106 CYS A C 1
ATOM 745 O O . CYS A 1 106 ? 12.015 -11.554 25.312 1.00 97.81 106 CYS A O 1
ATOM 747 N N . ASP A 1 107 ? 13.410 -13.204 24.657 1.00 97.75 107 ASP A N 1
ATOM 748 C CA . ASP A 1 107 ? 12.374 -14.036 24.040 1.00 97.75 107 ASP A CA 1
ATOM 749 C C . ASP A 1 107 ? 11.256 -14.399 25.020 1.00 97.75 107 ASP A C 1
ATOM 751 O O . ASP A 1 107 ? 10.086 -14.198 24.708 1.00 97.75 107 ASP A O 1
ATOM 755 N N . THR A 1 108 ? 11.595 -14.734 26.267 1.00 97.56 108 THR A N 1
ATOM 756 C CA . THR A 1 108 ? 10.610 -15.025 27.326 1.00 97.56 108 THR A CA 1
ATOM 757 C C . THR A 1 108 ? 9.629 -13.872 27.581 1.00 97.56 108 THR A C 1
ATOM 759 O O . THR A 1 108 ? 8.427 -14.080 27.740 1.00 97.56 108 THR A O 1
ATOM 762 N N . CYS A 1 109 ? 10.099 -12.620 27.591 1.00 97.75 109 CYS A N 1
ATOM 763 C CA . CYS A 1 109 ? 9.234 -11.445 27.747 1.00 97.75 109 CYS A CA 1
ATOM 764 C C . CYS A 1 109 ? 8.396 -11.175 26.489 1.00 97.75 109 CYS A C 1
ATOM 766 O O . CYS A 1 109 ? 7.267 -10.692 26.597 1.00 97.75 109 CYS A O 1
ATOM 768 N N . ARG A 1 110 ? 8.945 -11.453 25.300 1.00 98.06 110 ARG A N 1
ATOM 769 C CA . ARG A 1 110 ? 8.237 -11.294 24.024 1.00 98.06 110 ARG A CA 1
ATOM 770 C C . ARG A 1 110 ? 7.114 -12.325 23.892 1.00 98.06 110 ARG A C 1
ATOM 772 O O . ARG A 1 110 ? 6.001 -11.946 23.534 1.00 98.06 110 ARG A O 1
ATOM 779 N N . GLU A 1 111 ? 7.371 -13.582 24.238 1.00 96.81 111 GLU A N 1
ATOM 780 C CA . GLU A 1 111 ? 6.378 -14.660 24.277 1.00 96.81 111 GLU A CA 1
ATOM 781 C C . GLU A 1 111 ? 5.247 -14.354 25.258 1.00 96.81 111 GLU A C 1
ATOM 783 O O . GLU A 1 111 ? 4.078 -14.448 24.885 1.00 96.81 111 GLU A O 1
ATOM 788 N N . ALA A 1 112 ? 5.572 -13.888 26.469 1.00 97.25 112 ALA A N 1
ATOM 789 C CA . ALA A 1 112 ? 4.573 -13.505 27.466 1.00 97.25 112 ALA A CA 1
ATOM 790 C C . ALA A 1 112 ? 3.622 -12.399 26.965 1.00 97.25 112 ALA A C 1
ATOM 792 O O . ALA A 1 112 ? 2.415 -12.447 27.211 1.00 97.25 112 ALA A O 1
ATOM 793 N N . GLU A 1 113 ? 4.135 -11.406 26.231 1.00 97.25 113 GLU A N 1
ATOM 794 C CA . GLU A 1 113 ? 3.293 -10.361 25.637 1.00 97.25 113 GLU A CA 1
ATOM 795 C C . GLU A 1 113 ? 2.453 -10.891 24.463 1.00 97.25 113 GLU A C 1
ATOM 797 O O . GLU A 1 113 ? 1.269 -10.559 24.362 1.00 97.25 113 GLU A O 1
ATOM 802 N N . VAL A 1 114 ? 3.012 -11.749 23.601 1.00 97.00 114 VAL A N 1
ATOM 803 C CA . VAL A 1 114 ? 2.248 -12.405 22.522 1.00 97.00 114 VAL A CA 1
ATOM 804 C C . VAL A 1 114 ? 1.111 -13.246 23.099 1.00 97.00 114 VAL A C 1
ATOM 806 O O . VAL A 1 114 ? -0.024 -13.156 22.623 1.00 97.00 114 VAL A O 1
ATOM 809 N N . GLN A 1 115 ? 1.389 -14.020 24.146 1.00 97.19 115 GLN A N 1
ATOM 810 C CA . GLN A 1 115 ? 0.409 -14.854 24.829 1.00 97.19 115 GLN A CA 1
ATOM 811 C C . GLN A 1 115 ? -0.714 -14.005 25.433 1.00 97.19 115 GLN A C 1
ATOM 813 O O . GLN A 1 115 ? -1.887 -14.229 25.133 1.00 97.19 115 GLN A O 1
ATOM 818 N N . ARG A 1 116 ? -0.370 -12.935 26.160 1.00 96.44 116 ARG A N 1
ATOM 819 C CA . ARG A 1 116 ? -1.353 -11.972 26.674 1.00 96.44 116 ARG A CA 1
ATOM 820 C C . ARG A 1 116 ? -2.231 -11.386 25.564 1.00 96.44 116 ARG A C 1
ATOM 822 O O . ARG A 1 116 ? -3.438 -11.225 25.754 1.00 96.44 116 ARG A O 1
ATOM 829 N N . GLN A 1 117 ? -1.653 -11.021 24.417 1.00 95.94 117 GLN A N 1
ATOM 830 C CA . GLN A 1 117 ? -2.420 -10.477 23.292 1.00 95.94 117 GLN A CA 1
ATOM 831 C C . GLN A 1 117 ? -3.376 -11.515 22.695 1.00 95.94 117 GLN A C 1
ATOM 833 O O . GLN A 1 117 ? -4.517 -11.172 22.374 1.00 95.94 117 GLN A O 1
ATOM 838 N N . ARG A 1 118 ? -2.944 -12.776 22.572 1.00 96.75 118 ARG A N 1
ATOM 839 C CA . ARG A 1 118 ? -3.800 -13.890 22.137 1.00 96.75 118 ARG A CA 1
ATOM 840 C C . ARG A 1 118 ? -4.956 -14.105 23.108 1.00 96.75 118 ARG A C 1
ATOM 842 O O . ARG A 1 118 ? -6.102 -14.113 22.670 1.00 96.75 118 ARG A O 1
ATOM 849 N N . GLU A 1 119 ? -4.682 -14.176 24.406 1.00 95.94 119 GLU A N 1
ATOM 850 C CA . GLU A 1 119 ? -5.697 -14.328 25.455 1.00 95.94 119 GLU A CA 1
ATOM 851 C C . GLU A 1 119 ? -6.677 -13.155 25.493 1.00 95.94 119 GLU A C 1
ATOM 853 O O . GLU A 1 119 ? -7.883 -13.340 25.644 1.00 95.94 119 GLU A O 1
ATOM 858 N N . PHE A 1 120 ? -6.189 -11.924 25.326 1.00 93.38 120 PHE A N 1
ATOM 859 C CA . PHE A 1 120 ? -7.053 -10.753 25.231 1.00 93.38 120 PHE A CA 1
ATOM 860 C C . PHE A 1 120 ? -7.988 -10.841 24.019 1.00 93.38 120 PHE A C 1
ATOM 862 O O . PHE A 1 120 ? -9.192 -10.642 24.168 1.00 93.38 120 PHE A O 1
ATOM 869 N N . ARG A 1 121 ? -7.466 -11.190 22.835 1.00 90.25 121 ARG A N 1
ATOM 870 C CA . ARG A 1 121 ? -8.281 -11.383 21.623 1.00 90.25 121 ARG A CA 1
ATOM 871 C C . ARG A 1 121 ? -9.268 -12.542 21.776 1.00 90.25 121 ARG A C 1
ATOM 873 O O . ARG A 1 121 ? -10.407 -12.409 21.339 1.00 90.25 121 ARG A O 1
ATOM 880 N N . ALA A 1 122 ? -8.865 -13.639 22.419 1.00 90.31 122 ALA A N 1
ATOM 881 C CA . ALA A 1 122 ? -9.729 -14.781 22.702 1.00 90.31 122 ALA A CA 1
ATOM 882 C C . ALA A 1 122 ? -10.892 -14.386 23.624 1.00 90.31 122 ALA A C 1
ATOM 884 O O . ALA A 1 122 ? -12.048 -14.585 23.260 1.00 90.31 122 ALA A O 1
ATOM 885 N N . ARG A 1 123 ? -10.608 -13.715 24.750 1.00 91.38 123 ARG A N 1
ATOM 886 C CA . ARG A 1 123 ? -11.644 -13.186 25.654 1.00 91.38 123 ARG A CA 1
ATOM 887 C C . ARG A 1 123 ? -12.551 -12.168 24.969 1.00 91.38 123 ARG A C 1
ATOM 889 O O . ARG A 1 123 ? -13.749 -12.156 25.227 1.00 91.38 123 ARG A O 1
ATOM 896 N N . HIS A 1 124 ? -11.999 -11.319 24.101 1.00 85.38 124 HIS A N 1
ATOM 897 C CA . HIS A 1 124 ? -12.785 -10.356 23.331 1.00 85.38 124 HIS A CA 1
ATOM 898 C C . HIS A 1 124 ? -13.724 -11.066 22.347 1.00 85.38 124 HIS A C 1
ATOM 900 O O . HIS A 1 124 ? -14.883 -10.687 22.229 1.00 85.38 124 HIS A O 1
ATOM 906 N N . LYS A 1 125 ? -13.256 -12.125 21.672 1.00 80.38 125 LYS A N 1
ATOM 907 C CA . LYS A 1 125 ? -14.080 -12.955 20.780 1.00 80.38 125 LYS A CA 1
ATOM 908 C C . LYS A 1 125 ? -15.184 -13.698 21.539 1.00 80.38 125 LYS A C 1
ATOM 910 O O . LYS A 1 125 ? -16.283 -13.830 21.022 1.00 80.38 125 LYS A O 1
ATOM 915 N N . GLN A 1 126 ? -14.898 -14.151 22.757 1.00 89.06 126 GLN A N 1
ATOM 916 C CA . GLN A 1 126 ? -15.869 -14.800 23.643 1.00 89.06 126 GLN A CA 1
ATOM 917 C C . GLN A 1 126 ? -16.821 -13.806 24.340 1.00 89.06 126 GLN A C 1
ATOM 919 O O . GLN A 1 126 ? -17.694 -14.229 25.088 1.00 89.06 126 GLN A O 1
ATOM 924 N N . GLY A 1 127 ? -16.645 -12.491 24.161 1.00 81.62 127 GLY A N 1
ATOM 925 C CA . GLY A 1 127 ? -17.461 -11.475 24.834 1.00 81.62 127 GLY A CA 1
ATOM 926 C C . GLY A 1 127 ? -17.191 -11.315 26.339 1.00 81.62 127 GLY A C 1
ATOM 927 O O . GLY A 1 127 ? -17.899 -10.564 27.005 1.00 81.62 127 GLY A O 1
ATOM 928 N N . LEU A 1 128 ? -16.155 -11.960 26.897 1.00 88.75 128 LEU A N 1
ATOM 929 C CA . LEU A 1 128 ? -15.782 -11.820 28.316 1.00 88.75 128 LEU A CA 1
ATOM 930 C C . LEU A 1 128 ? -15.144 -10.462 28.635 1.00 88.75 128 LEU A C 1
ATOM 932 O O . LEU A 1 128 ? -15.081 -10.056 29.799 1.00 88.75 128 LEU A O 1
ATOM 936 N N . VAL A 1 129 ? -14.642 -9.749 27.623 1.00 85.62 129 VAL A N 1
ATOM 937 C CA . VAL A 1 129 ? -14.152 -8.382 27.810 1.00 85.62 129 VAL A CA 1
ATOM 938 C C . VAL A 1 129 ? -15.365 -7.475 27.964 1.00 85.62 129 VAL A C 1
ATOM 940 O O . VAL A 1 129 ? -15.943 -7.014 26.984 1.00 85.62 129 VAL A O 1
ATOM 943 N N . LYS A 1 130 ? -15.747 -7.217 29.220 1.00 76.06 130 LYS A N 1
ATOM 944 C CA . LYS A 1 130 ? -16.762 -6.218 29.549 1.00 76.06 130 LYS A CA 1
ATOM 945 C C . LYS A 1 130 ? -16.312 -4.880 28.969 1.00 76.06 130 LYS A C 1
ATOM 947 O O . LYS A 1 130 ? -15.370 -4.262 29.470 1.00 76.06 130 LYS A O 1
ATOM 952 N N . HIS A 1 131 ? -16.994 -4.416 27.927 1.00 70.19 131 HIS A N 1
ATOM 953 C CA . HIS A 1 131 ? -16.959 -3.001 27.594 1.00 70.19 131 HIS A CA 1
ATOM 954 C C . HIS A 1 131 ? -17.394 -2.241 28.849 1.00 70.19 131 HIS A C 1
ATOM 956 O O . HIS A 1 131 ? -18.350 -2.648 29.514 1.00 70.19 131 HIS A O 1
ATOM 962 N N . ARG A 1 132 ? -16.653 -1.194 29.234 1.00 67.19 132 ARG A N 1
ATOM 963 C CA . ARG A 1 132 ? -17.020 -0.379 30.398 1.00 67.19 132 ARG A CA 1
ATOM 964 C C . ARG A 1 132 ? -18.462 0.102 30.194 1.00 67.19 132 ARG A C 1
ATOM 966 O O . ARG A 1 132 ? -18.709 0.901 29.293 1.00 67.19 132 ARG A O 1
ATOM 973 N N . LYS A 1 133 ? -19.405 -0.411 30.994 1.00 55.56 133 LYS A N 1
ATOM 974 C CA . LYS A 1 133 ? -20.778 0.104 31.043 1.00 55.56 133 LYS A CA 1
ATOM 975 C C . LYS A 1 133 ? -20.674 1.548 31.533 1.00 55.56 133 LYS A C 1
ATOM 977 O O . LYS A 1 133 ? -20.185 1.767 32.635 1.00 55.56 133 LYS A O 1
ATOM 982 N N . GLY A 1 134 ? -21.039 2.508 30.687 1.00 59.56 134 GLY A N 1
ATOM 983 C CA . GLY A 1 134 ? -20.928 3.935 31.005 1.00 59.56 134 GLY A CA 1
ATOM 984 C C . GLY A 1 134 ? -19.669 4.633 30.488 1.00 59.56 134 GLY A C 1
ATOM 985 O O . GLY A 1 134 ? -19.367 5.734 30.934 1.00 59.56 134 GLY A O 1
ATOM 986 N N . GLY A 1 135 ? -18.931 4.057 29.531 1.00 60.62 135 GLY A N 1
ATOM 987 C CA . GLY A 1 135 ? -18.131 4.927 28.665 1.00 60.62 135 GLY A CA 1
ATOM 988 C C . GLY A 1 135 ? -19.080 5.939 28.024 1.00 60.62 135 GLY A C 1
ATOM 989 O O . GLY A 1 135 ? -20.083 5.509 27.463 1.00 60.62 135 GLY A O 1
ATOM 990 N N . VAL A 1 136 ? -18.810 7.243 28.157 1.00 60.22 136 VAL A N 1
ATOM 991 C CA . VAL A 1 136 ? -19.580 8.303 27.490 1.00 60.22 136 VAL A CA 1
ATOM 992 C C . VAL A 1 136 ? -19.524 8.013 25.995 1.00 60.22 136 VAL A C 1
ATOM 994 O O . VAL A 1 136 ? -18.534 8.296 25.319 1.00 60.22 136 VAL A O 1
ATOM 997 N N . CYS A 1 137 ? -20.539 7.321 25.491 1.00 71.94 137 CYS A N 1
ATOM 998 C CA . CYS A 1 137 ? -20.685 7.077 24.077 1.00 71.94 137 CYS A CA 1
ATOM 999 C C . CYS A 1 137 ? -21.117 8.412 23.494 1.00 71.94 137 CYS A C 1
ATOM 1001 O O . CYS A 1 137 ? -22.248 8.839 23.696 1.00 71.94 137 CYS A O 1
ATOM 1003 N N . VAL A 1 138 ? -20.176 9.107 22.858 1.00 79.12 138 VAL A N 1
ATOM 1004 C CA . VAL A 1 138 ? -20.488 10.338 22.139 1.00 79.12 138 VAL A CA 1
ATOM 1005 C C . VAL A 1 138 ? -21.448 9.943 21.013 1.00 79.12 138 VAL A C 1
ATOM 1007 O O . VAL A 1 138 ? -21.054 9.116 20.176 1.00 79.12 138 VAL A O 1
ATOM 1010 N N . PRO A 1 139 ? -22.700 10.440 21.018 1.00 88.56 139 PRO A N 1
ATOM 1011 C CA . PRO A 1 139 ? -23.635 10.155 19.944 1.00 88.56 139 PRO A CA 1
ATOM 1012 C C . PRO A 1 139 ? -23.074 10.734 18.648 1.00 88.56 139 PRO A C 1
ATOM 1014 O O . PRO A 1 139 ? -22.410 11.773 18.654 1.00 88.56 139 PRO A O 1
ATOM 1017 N N . VAL A 1 140 ? -23.302 10.041 17.537 1.00 92.62 140 VAL A N 1
ATOM 1018 C CA . VAL A 1 140 ? -22.792 10.469 16.235 1.00 92.62 140 VAL A CA 1
ATOM 1019 C C . VAL A 1 140 ? -23.940 10.575 15.255 1.00 92.62 140 VAL A C 1
ATOM 1021 O O . VAL A 1 140 ? -24.676 9.606 15.074 1.00 92.62 140 VAL A O 1
ATOM 1024 N N . ARG A 1 141 ? -24.061 11.739 14.614 1.00 92.94 141 ARG A N 1
ATOM 1025 C CA . ARG A 1 141 ? -25.024 11.965 13.535 1.00 92.94 141 ARG A CA 1
ATOM 1026 C C . ARG A 1 141 ? -24.415 11.545 12.200 1.00 92.94 141 ARG A C 1
ATOM 1028 O O . ARG A 1 141 ? -23.230 11.792 11.950 1.00 92.94 141 ARG A O 1
ATOM 1035 N N . LEU A 1 142 ? -25.218 10.912 11.359 1.00 91.94 142 LEU A N 1
ATOM 1036 C CA . LEU A 1 142 ? -24.879 10.561 9.984 1.00 91.94 142 LEU A CA 1
ATOM 1037 C C . LEU A 1 142 ? -26.088 10.887 9.104 1.00 91.94 142 LEU A C 1
ATOM 1039 O O . LEU A 1 142 ? -27.091 10.175 9.161 1.00 91.94 142 LEU A O 1
ATOM 1043 N N . GLY A 1 143 ? -26.003 11.961 8.314 1.00 88.38 143 GLY A N 1
ATOM 1044 C CA . GLY A 1 143 ? -27.194 12.534 7.684 1.00 88.38 143 GLY A CA 1
ATOM 1045 C C . GLY A 1 143 ? -28.264 12.859 8.734 1.00 88.38 143 GLY A C 1
ATOM 1046 O O . GLY A 1 143 ? -27.975 13.547 9.712 1.00 88.38 143 GLY A O 1
ATOM 1047 N N . ASP A 1 144 ? -29.461 12.296 8.561 1.00 91.69 144 ASP A N 1
ATOM 1048 C CA . ASP A 1 144 ? -30.611 12.510 9.453 1.00 91.69 144 ASP A CA 1
ATOM 1049 C C . ASP A 1 144 ? -30.7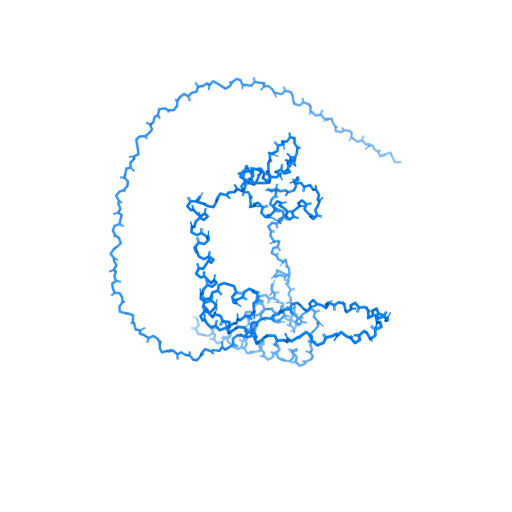48 11.452 10.566 1.00 91.69 144 ASP A C 1
ATOM 1051 O O . ASP A 1 144 ? -31.718 11.465 11.324 1.00 91.69 144 ASP A O 1
ATOM 1055 N N . VAL A 1 145 ? -29.800 10.510 10.673 1.00 94.12 145 VAL A N 1
ATOM 1056 C CA . VAL A 1 145 ? -29.861 9.411 11.648 1.00 94.12 145 VAL A CA 1
ATOM 1057 C C . VAL A 1 145 ? -28.848 9.620 12.772 1.00 94.12 145 VAL A C 1
ATOM 1059 O O . VAL A 1 145 ? -27.637 9.688 12.544 1.00 94.12 145 VAL A O 1
ATOM 1062 N N . ASP A 1 146 ? -29.353 9.647 14.006 1.00 94.50 146 ASP A N 1
ATOM 1063 C CA . ASP A 1 146 ? -28.550 9.755 15.223 1.00 94.50 146 ASP A CA 1
ATOM 1064 C C . ASP A 1 146 ? -28.251 8.373 15.806 1.00 94.50 146 ASP A C 1
ATOM 1066 O O . ASP A 1 146 ? -29.144 7.635 16.224 1.00 94.50 146 ASP A O 1
ATOM 1070 N N . TYR A 1 147 ? -26.967 8.021 15.869 1.00 93.56 147 TYR A N 1
ATOM 1071 C CA . TYR A 1 147 ? -26.514 6.769 16.463 1.00 93.56 147 TYR A CA 1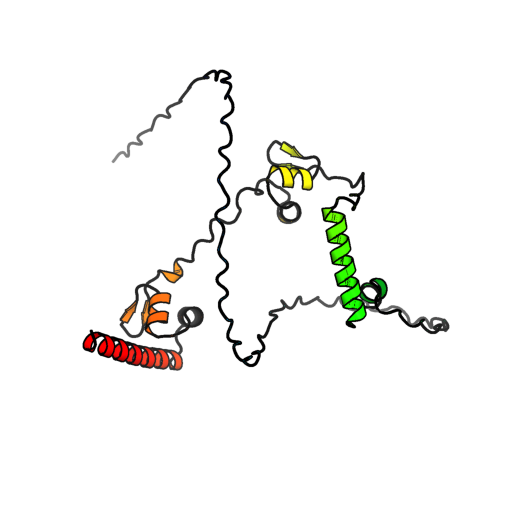
ATOM 1072 C C . TYR A 1 147 ? -26.015 6.989 17.895 1.00 93.56 147 TYR A C 1
ATOM 1074 O O . TYR A 1 147 ? -25.267 7.936 18.151 1.00 93.56 147 TYR A O 1
ATOM 1082 N N . PRO A 1 148 ? -26.309 6.067 18.833 1.00 90.00 148 PRO A N 1
ATOM 1083 C CA . PRO A 1 148 ? -25.900 6.210 20.231 1.00 90.00 148 PRO A CA 1
ATOM 1084 C C . PRO A 1 148 ? -24.385 6.068 20.432 1.00 90.00 148 PRO A C 1
ATOM 1086 O O . PRO A 1 148 ? -23.856 6.451 21.469 1.00 90.00 148 PRO A O 1
ATOM 1089 N N . SER A 1 149 ? -23.666 5.472 19.472 1.00 92.25 149 SER A N 1
ATOM 1090 C CA . SER A 1 149 ? -22.208 5.338 19.519 1.00 92.25 149 SER A CA 1
ATOM 1091 C C . SER A 1 149 ? -21.603 5.116 18.132 1.00 92.25 149 SER A C 1
ATOM 1093 O O . SER A 1 149 ? -22.271 4.625 17.220 1.00 92.25 149 SER A O 1
ATOM 1095 N N . ILE A 1 150 ? -20.293 5.364 18.006 1.00 92.69 150 ILE A N 1
ATOM 1096 C CA . ILE A 1 150 ? -19.501 5.034 16.805 1.00 92.69 150 ILE A CA 1
ATOM 1097 C C . ILE A 1 150 ? -19.640 3.547 16.436 1.00 92.69 150 ILE A C 1
ATOM 1099 O O . ILE A 1 150 ? -19.709 3.206 15.260 1.00 92.69 150 ILE A O 1
ATOM 1103 N N . SER A 1 151 ? -19.689 2.651 17.426 1.00 91.12 151 SER A N 1
ATOM 1104 C CA . SER A 1 151 ? -19.808 1.205 17.202 1.00 91.12 151 SER A CA 1
ATOM 1105 C C . SER A 1 151 ? -21.175 0.817 16.632 1.00 91.12 151 SER A C 1
ATOM 1107 O O . SER A 1 151 ? -21.246 -0.056 15.772 1.00 91.12 151 SER A O 1
ATOM 1109 N N . ALA A 1 152 ? -22.247 1.480 17.079 1.00 90.50 152 ALA A N 1
ATOM 1110 C CA . ALA A 1 152 ? -23.592 1.279 16.541 1.00 90.50 152 ALA A CA 1
ATOM 1111 C C . ALA A 1 152 ? -23.687 1.777 15.090 1.00 90.50 152 ALA A C 1
ATOM 1113 O O . ALA A 1 152 ? -24.166 1.045 14.226 1.00 90.50 152 ALA A O 1
ATOM 1114 N N . ALA A 1 153 ? -23.136 2.962 14.802 1.00 93.69 153 ALA A N 1
ATOM 1115 C CA . ALA A 1 153 ? -23.040 3.483 13.437 1.00 93.69 153 ALA A CA 1
ATOM 1116 C C . ALA A 1 153 ? -22.206 2.561 12.525 1.00 93.69 153 ALA A C 1
ATOM 1118 O O . ALA A 1 153 ? -22.580 2.282 11.390 1.00 93.69 153 ALA A O 1
ATOM 1119 N N . ALA A 1 154 ? -21.087 2.036 13.036 1.00 93.25 154 ALA A N 1
ATOM 1120 C CA . ALA A 1 154 ? -20.224 1.092 12.326 1.00 93.25 154 ALA A CA 1
ATOM 1121 C C . ALA A 1 154 ? -20.966 -0.193 11.936 1.00 93.25 154 ALA A C 1
ATOM 1123 O O . ALA A 1 154 ? -20.879 -0.626 10.787 1.00 93.25 154 ALA A O 1
ATOM 1124 N N . ALA A 1 155 ? -21.723 -0.768 12.876 1.00 91.69 155 ALA A N 1
ATOM 1125 C CA . ALA A 1 155 ? -22.536 -1.952 12.629 1.00 91.69 155 ALA A CA 1
ATOM 1126 C C . ALA A 1 155 ? -23.632 -1.689 11.583 1.00 91.69 155 ALA A C 1
ATOM 1128 O O . ALA A 1 155 ? -23.799 -2.503 10.680 1.00 91.69 155 ALA A O 1
ATOM 1129 N N . ALA A 1 156 ? -24.318 -0.543 11.658 1.00 92.50 156 ALA A N 1
ATOM 1130 C CA . ALA A 1 156 ? -25.372 -0.175 10.710 1.00 92.50 156 ALA A CA 1
ATOM 1131 C C . ALA A 1 156 ? -24.848 0.054 9.279 1.00 92.50 156 ALA A C 1
ATOM 1133 O O . ALA A 1 156 ? -25.503 -0.327 8.315 1.00 92.50 156 ALA A O 1
ATOM 1134 N N . LEU A 1 157 ? -23.654 0.639 9.133 1.00 90.50 157 LEU A N 1
ATOM 1135 C CA . LEU A 1 157 ? -23.052 0.953 7.829 1.00 90.50 157 LEU A CA 1
ATOM 1136 C C . LEU A 1 157 ? -22.206 -0.182 7.235 1.00 90.50 157 LEU A C 1
ATOM 1138 O O . LEU A 1 157 ? -21.712 -0.050 6.116 1.00 90.50 157 LEU A O 1
ATOM 1142 N N . GLY A 1 158 ? -21.954 -1.258 7.987 1.00 90.19 158 GLY A N 1
ATOM 1143 C CA . GLY A 1 158 ? -21.017 -2.309 7.577 1.00 90.19 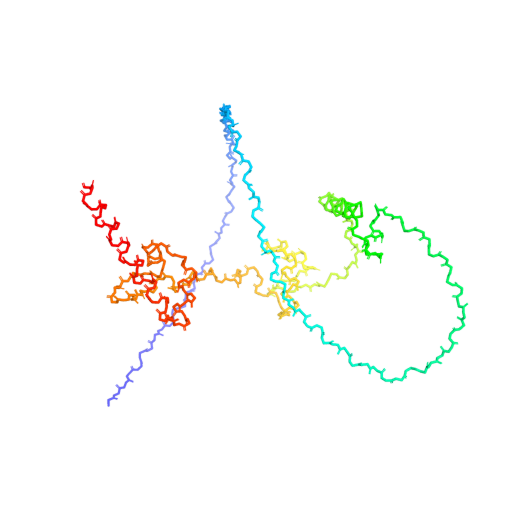158 GLY A CA 1
ATOM 1144 C C . GLY A 1 158 ? -19.562 -1.827 7.466 1.00 90.19 158 GLY A C 1
ATOM 1145 O O . GLY A 1 158 ? -18.770 -2.379 6.702 1.00 90.19 158 GLY A O 1
ATOM 1146 N N . VAL A 1 159 ? -19.187 -0.783 8.212 1.00 92.00 159 VAL A N 1
ATOM 1147 C CA . VAL A 1 159 ? -17.834 -0.197 8.226 1.00 92.00 159 VAL A CA 1
ATOM 1148 C C . VAL A 1 159 ? -17.179 -0.470 9.579 1.00 92.00 159 VAL A C 1
ATOM 1150 O O . VAL A 1 159 ? -17.846 -0.622 10.592 1.00 92.00 159 VAL A O 1
ATOM 1153 N N . THR A 1 160 ? -15.849 -0.523 9.648 1.00 90.94 160 THR A N 1
ATOM 1154 C CA . THR A 1 160 ? -15.151 -0.733 10.926 1.00 90.94 160 THR A CA 1
ATOM 1155 C C . THR A 1 160 ? -15.143 0.539 11.786 1.00 90.94 160 THR A C 1
ATOM 1157 O O . THR A 1 160 ? -14.842 1.630 11.297 1.00 90.94 160 THR A O 1
ATOM 1160 N N . ALA A 1 161 ? -15.400 0.412 13.094 1.00 92.25 161 ALA A N 1
ATOM 1161 C CA . ALA A 1 161 ? -15.432 1.545 14.031 1.00 92.25 161 ALA A CA 1
ATOM 1162 C C . ALA A 1 161 ? -14.164 2.438 14.024 1.00 92.25 161 ALA A C 1
ATOM 1164 O O . ALA A 1 161 ? -14.312 3.662 14.048 1.00 92.25 161 ALA A O 1
ATOM 1165 N N . PRO A 1 162 ? -12.925 1.906 13.900 1.00 93.25 162 PRO A N 1
ATOM 1166 C CA . PRO A 1 162 ? -11.731 2.743 13.749 1.00 93.25 162 PRO A CA 1
ATOM 1167 C C . PRO A 1 162 ? -11.757 3.631 12.498 1.00 93.25 162 PRO A C 1
ATOM 1169 O O . PRO A 1 162 ? -11.254 4.751 12.534 1.00 93.25 162 PRO A O 1
ATOM 1172 N N . THR A 1 163 ? -12.369 3.166 11.403 1.00 91.62 163 THR A N 1
ATOM 1173 C CA . THR A 1 163 ? -12.507 3.953 10.169 1.00 91.62 163 THR A CA 1
ATOM 1174 C C . THR A 1 163 ? -13.419 5.157 10.390 1.00 91.62 163 THR A C 1
ATOM 1176 O O . THR A 1 163 ? -13.092 6.254 9.938 1.00 91.62 163 THR A O 1
ATOM 1179 N N . LEU A 1 164 ? -14.530 4.974 11.113 1.00 93.31 164 LEU A N 1
ATOM 1180 C CA . LEU A 1 164 ? -15.428 6.068 11.494 1.00 93.31 164 LEU A CA 1
ATOM 1181 C C . LEU A 1 164 ? -14.742 7.044 12.458 1.00 93.31 164 LEU A C 1
ATOM 1183 O O . LEU A 1 164 ? -14.757 8.247 12.217 1.00 93.31 164 LEU A O 1
ATOM 1187 N N . SER A 1 165 ? -14.058 6.538 13.489 1.00 93.19 165 SER A N 1
ATOM 1188 C CA . SER A 1 165 ? -13.306 7.373 14.437 1.00 93.19 165 SER A CA 1
ATOM 1189 C C . SER A 1 165 ? -12.246 8.229 13.739 1.00 93.19 165 SER A C 1
ATOM 1191 O O . SER A 1 165 ? -12.132 9.418 14.023 1.00 93.19 165 SER A O 1
ATOM 1193 N N . HIS A 1 166 ? -11.482 7.648 12.810 1.00 91.94 166 HIS A N 1
ATOM 1194 C CA . HIS A 1 166 ? -10.493 8.389 12.028 1.00 91.94 166 HIS A CA 1
ATOM 1195 C C . HIS A 1 166 ? -11.150 9.478 11.165 1.00 91.94 166 HIS A C 1
ATOM 1197 O O . HIS A 1 166 ? -10.591 10.560 11.010 1.00 91.94 166 HIS A O 1
ATOM 1203 N N . ARG A 1 167 ? -12.337 9.222 10.598 1.00 92.12 167 ARG A N 1
ATOM 1204 C CA . ARG A 1 167 ? -13.060 10.235 9.814 1.00 92.12 167 ARG A CA 1
ATOM 1205 C C . ARG A 1 167 ? -13.579 11.376 10.665 1.00 92.12 167 ARG A C 1
ATOM 1207 O O . ARG A 1 167 ? -13.374 12.514 10.272 1.00 92.12 167 ARG A O 1
ATOM 1214 N N . LEU A 1 168 ? -14.157 11.082 11.826 1.00 92.69 168 LEU A N 1
ATOM 1215 C CA . LEU A 1 168 ? -14.564 12.111 12.781 1.00 92.69 168 LEU A CA 1
ATOM 1216 C C . LEU A 1 168 ? -13.380 12.992 13.180 1.00 92.69 168 LEU A C 1
ATOM 1218 O O . LEU A 1 168 ? -13.481 14.208 13.132 1.00 92.69 168 LEU A O 1
ATOM 1222 N N . GLN A 1 169 ? -12.229 12.389 13.489 1.00 91.81 169 GLN A N 1
ATOM 1223 C CA . GLN A 1 169 ? -11.019 13.142 13.834 1.00 91.81 169 GLN A CA 1
ATOM 1224 C C . GLN A 1 169 ? -10.489 13.992 12.674 1.00 91.81 169 GLN A C 1
ATOM 1226 O O . GLN A 1 169 ? -9.992 15.090 12.899 1.00 91.81 169 GLN A O 1
ATOM 1231 N N . LYS A 1 170 ? -10.552 13.482 11.438 1.00 92.31 170 LYS A N 1
ATOM 1232 C CA . LYS A 1 170 ? -9.959 14.143 10.269 1.00 92.31 170 LYS A CA 1
ATOM 1233 C C . LYS A 1 170 ? -10.873 15.180 9.611 1.00 92.31 170 LYS A C 1
ATOM 1235 O O . LYS A 1 170 ? -10.371 16.168 9.089 1.00 92.31 170 LYS A O 1
ATOM 1240 N N . TYR A 1 171 ? -12.174 14.916 9.570 1.00 89.31 171 TYR A N 1
ATOM 1241 C CA . TYR A 1 171 ? -13.157 15.685 8.801 1.00 89.31 171 TYR A CA 1
ATOM 1242 C C . TYR A 1 171 ? -14.250 16.310 9.674 1.00 89.31 171 TYR A C 1
ATOM 1244 O O . TYR A 1 171 ? -14.976 17.166 9.189 1.00 89.31 171 TYR A O 1
ATOM 1252 N N . GLY A 1 172 ? -14.401 15.890 10.934 1.00 91.31 172 GLY A N 1
ATOM 1253 C CA . GLY A 1 172 ? -15.445 16.389 11.836 1.00 91.31 172 GLY A CA 1
ATOM 1254 C C . GLY A 1 172 ? -16.848 15.821 11.584 1.00 91.31 172 GLY A C 1
ATOM 1255 O O . GLY A 1 172 ? -17.704 15.951 12.450 1.00 91.31 172 GLY A O 1
ATOM 1256 N N . CYS A 1 173 ? -17.088 15.144 10.457 1.00 89.75 173 CYS A N 1
ATOM 1257 C CA . CYS A 1 173 ? -18.379 14.550 10.098 1.00 89.75 173 CYS A CA 1
ATOM 1258 C C . CYS A 1 173 ? -18.238 13.109 9.574 1.00 89.75 173 CYS A C 1
ATOM 1260 O O . CYS A 1 173 ? -17.143 12.654 9.211 1.00 89.75 173 CYS A O 1
ATOM 1262 N N . LEU A 1 174 ? -19.356 12.373 9.548 1.00 90.94 174 LEU A N 1
ATOM 1263 C CA . LEU A 1 174 ? -19.416 10.998 9.042 1.00 90.94 174 LEU A CA 1
ATOM 1264 C C . LEU A 1 174 ? -20.085 10.849 7.672 1.00 90.94 174 LEU A C 1
ATOM 1266 O O . LEU A 1 174 ? -20.097 9.733 7.169 1.00 90.94 174 LEU A O 1
ATOM 1270 N N . ASP A 1 175 ? -20.562 11.910 7.024 1.00 86.94 175 ASP A N 1
ATOM 1271 C CA . ASP A 1 175 ? -21.383 11.802 5.799 1.00 86.94 175 ASP A CA 1
ATOM 1272 C C . ASP A 1 175 ? -20.690 11.057 4.643 1.00 86.94 175 ASP A C 1
ATOM 1274 O O . ASP A 1 175 ? -21.325 10.442 3.793 1.00 86.94 175 ASP A O 1
ATOM 1278 N N . LEU A 1 176 ? -19.355 11.045 4.642 1.00 81.25 176 LEU A N 1
ATOM 1279 C CA . LEU A 1 176 ? -18.541 10.330 3.656 1.00 81.25 176 LEU A CA 1
ATOM 1280 C C . LEU A 1 176 ? -18.315 8.842 3.994 1.00 81.25 176 LEU A C 1
ATOM 1282 O O . LEU A 1 176 ? -17.661 8.122 3.228 1.00 81.25 176 LEU A O 1
ATOM 1286 N N . ALA A 1 177 ? -18.726 8.378 5.175 1.00 82.50 177 ALA A N 1
ATOM 1287 C CA . ALA A 1 177 ? -18.588 6.990 5.601 1.00 82.50 177 ALA A CA 1
ATOM 1288 C C . ALA A 1 177 ? -19.518 6.079 4.788 1.00 82.50 177 ALA A C 1
ATOM 1290 O O . ALA A 1 177 ? -20.623 6.458 4.432 1.00 82.50 177 ALA A O 1
ATOM 1291 N N . GLY A 1 178 ? -19.056 4.877 4.439 1.00 75.12 178 GLY A N 1
ATOM 1292 C CA . GLY A 1 178 ? -19.836 3.943 3.614 1.00 75.12 178 GLY A CA 1
ATOM 1293 C C . GLY A 1 178 ? -19.872 4.276 2.115 1.00 75.12 178 GLY A C 1
ATOM 1294 O O . GLY A 1 178 ? -19.957 3.358 1.310 1.00 75.12 178 GLY A O 1
ATOM 1295 N N . GLN A 1 179 ? -19.650 5.532 1.708 1.00 75.00 179 GLN A N 1
ATOM 1296 C CA . GLN A 1 179 ? -19.649 5.961 0.297 1.00 75.00 179 GLN A CA 1
ATOM 1297 C C . GLN A 1 179 ? -18.469 5.433 -0.553 1.00 75.00 179 GLN A C 1
ATOM 1299 O O . GLN A 1 179 ? -18.180 5.976 -1.613 1.00 75.00 179 GLN A O 1
ATOM 1304 N N . GLY A 1 180 ? -17.729 4.412 -0.098 1.00 68.88 180 GLY A N 1
ATOM 1305 C CA . GLY A 1 180 ? -16.634 3.825 -0.878 1.00 68.88 180 GLY A CA 1
ATOM 1306 C C . GLY A 1 180 ? -15.600 4.872 -1.307 1.00 68.88 180 GLY A C 1
ATOM 1307 O O . GLY A 1 180 ? -15.364 5.085 -2.487 1.00 68.88 180 GLY A O 1
ATOM 1308 N N . SER A 1 181 ? -14.986 5.573 -0.350 1.00 59.75 181 SER A N 1
ATOM 1309 C CA . SER A 1 181 ? -14.241 6.835 -0.573 1.00 59.75 181 SER A CA 1
ATOM 1310 C C . SER A 1 181 ? -12.937 6.740 -1.361 1.00 59.75 181 SER A C 1
ATOM 1312 O O . SER A 1 181 ? -12.105 7.645 -1.322 1.00 59.75 181 SER A O 1
ATOM 1314 N N . ARG A 1 182 ? -12.723 5.642 -2.070 1.00 61.69 182 ARG A N 1
ATOM 1315 C CA . ARG A 1 182 ? -11.789 5.633 -3.175 1.00 61.69 182 ARG A CA 1
ATOM 1316 C C . ARG A 1 182 ? -12.609 5.269 -4.398 1.00 61.69 182 ARG A C 1
ATOM 1318 O O . ARG A 1 182 ? -13.051 4.120 -4.447 1.00 61.69 182 ARG A O 1
ATOM 1325 N N . PRO A 1 183 ? -12.770 6.176 -5.386 1.00 61.12 183 PRO A N 1
ATOM 1326 C CA . PRO A 1 183 ? -13.139 5.708 -6.714 1.00 61.12 183 PRO A CA 1
ATOM 1327 C C . PRO A 1 183 ? -12.223 4.523 -7.040 1.00 61.12 183 PRO A C 1
ATOM 1329 O O . PRO A 1 183 ? -11.049 4.567 -6.624 1.00 61.12 183 PRO A O 1
ATOM 1332 N N . PRO A 1 184 ? -12.736 3.457 -7.692 1.00 65.69 184 PRO A N 1
ATOM 1333 C CA . PRO A 1 184 ? -11.933 2.287 -8.029 1.00 65.69 184 PRO A CA 1
ATOM 1334 C C . PRO A 1 184 ? -10.618 2.810 -8.568 1.00 65.69 184 PRO A C 1
ATOM 1336 O O . PRO A 1 184 ? -10.631 3.655 -9.465 1.00 65.69 184 PRO A O 1
ATOM 1339 N N . ARG A 1 185 ? -9.521 2.455 -7.881 1.00 66.44 185 ARG A N 1
ATOM 1340 C CA . ARG A 1 185 ? -8.209 3.086 -8.043 1.00 66.44 185 ARG A CA 1
ATOM 1341 C C . ARG A 1 185 ? -7.954 3.118 -9.539 1.00 66.44 185 ARG A C 1
ATOM 1343 O O . ARG A 1 185 ? -7.720 2.047 -10.094 1.00 66.44 185 ARG A O 1
ATOM 1350 N N . ARG A 1 186 ? -8.120 4.288 -10.183 1.00 63.34 186 ARG A N 1
ATOM 1351 C CA . ARG A 1 186 ? -8.063 4.367 -11.646 1.00 63.34 186 ARG A CA 1
ATOM 1352 C C . ARG A 1 186 ? -6.726 3.751 -11.997 1.00 63.34 186 ARG A C 1
ATOM 1354 O O . ARG A 1 186 ? -5.697 4.266 -11.547 1.00 63.34 186 ARG A O 1
ATOM 1361 N N . GLN A 1 187 ? -6.745 2.585 -12.647 1.00 65.75 187 GLN A N 1
ATOM 1362 C CA . GLN A 1 187 ? -5.509 1.955 -13.078 1.00 65.75 187 GLN A CA 1
ATOM 1363 C C . GLN A 1 187 ? -4.826 3.026 -13.910 1.00 65.75 187 GLN A C 1
ATOM 1365 O O . GLN A 1 187 ? -5.446 3.582 -14.816 1.00 65.75 187 GLN A O 1
ATOM 1370 N N . ALA A 1 188 ? -3.645 3.457 -13.468 1.00 67.62 188 ALA A N 1
ATOM 1371 C CA . ALA A 1 188 ? -3.040 4.652 -14.017 1.00 67.62 188 ALA A CA 1
ATOM 1372 C C . ALA A 1 188 ? -2.903 4.442 -15.526 1.00 67.62 188 ALA A C 1
ATOM 1374 O O . ALA A 1 188 ? -2.135 3.578 -15.947 1.00 67.62 188 ALA A O 1
ATOM 1375 N N . LEU A 1 189 ? -3.638 5.233 -16.318 1.00 66.38 189 LEU A N 1
ATOM 1376 C CA . LEU A 1 189 ? -3.655 5.166 -17.787 1.00 66.38 189 LEU A CA 1
ATOM 1377 C C . LEU A 1 189 ? -2.243 5.275 -18.388 1.00 66.38 189 LEU A C 1
ATOM 1379 O O . LEU A 1 189 ? -2.006 4.897 -19.526 1.00 66.38 189 LEU A O 1
ATOM 1383 N N . ASN A 1 190 ? -1.276 5.701 -17.577 1.00 65.25 190 ASN A N 1
ATOM 1384 C CA . ASN A 1 190 ? 0.160 5.638 -17.814 1.00 65.25 190 ASN A CA 1
ATOM 1385 C C . ASN A 1 190 ? 0.678 4.268 -18.300 1.00 65.25 190 ASN A C 1
ATOM 1387 O O . ASN A 1 190 ? 1.749 4.229 -18.901 1.00 65.25 190 ASN A O 1
ATOM 1391 N N . SER A 1 191 ? -0.013 3.149 -18.038 1.00 68.19 191 SER A N 1
ATOM 1392 C CA . SER A 1 191 ? 0.360 1.840 -18.603 1.00 68.19 191 SER A CA 1
ATOM 1393 C C . SER A 1 191 ? -0.106 1.625 -20.045 1.00 68.19 191 SER A C 1
ATOM 1395 O O . SER A 1 191 ? 0.363 0.677 -20.668 1.00 68.19 191 SER A O 1
ATOM 1397 N N . ILE A 1 192 ? -1.008 2.467 -20.550 1.00 83.19 192 ILE A N 1
ATOM 1398 C CA . ILE A 1 192 ? -1.658 2.375 -21.869 1.00 83.19 192 ILE A CA 1
ATOM 1399 C C . ILE A 1 192 ? -1.058 3.386 -22.858 1.00 83.19 192 ILE A C 1
ATOM 1401 O O . ILE A 1 192 ? -1.239 3.247 -24.058 1.00 83.19 192 ILE A O 1
ATOM 1405 N N . LEU A 1 193 ? -0.322 4.395 -22.381 1.00 88.31 193 LEU A N 1
ATOM 1406 C CA . LEU A 1 193 ? 0.291 5.375 -23.277 1.00 88.31 193 LEU A CA 1
ATOM 1407 C C . LEU A 1 193 ? 1.359 4.707 -24.166 1.00 88.31 193 LEU A C 1
ATOM 1409 O O . LEU A 1 193 ? 2.243 4.026 -23.616 1.00 88.31 193 LEU A O 1
ATOM 1413 N N . PRO A 1 194 ? 1.306 4.918 -25.497 1.00 94.25 194 PRO A N 1
ATOM 1414 C CA . PRO A 1 194 ? 2.334 4.429 -26.397 1.00 94.25 194 PRO A CA 1
ATOM 1415 C C . PRO A 1 194 ? 3.674 5.089 -26.066 1.00 94.25 194 PRO A C 1
ATOM 1417 O O . PRO A 1 194 ? 3.735 6.213 -25.560 1.00 94.25 194 PRO A O 1
ATOM 1420 N N . ILE A 1 195 ? 4.760 4.356 -26.289 1.00 95.19 195 ILE A N 1
ATOM 1421 C CA . ILE A 1 195 ? 6.120 4.839 -26.050 1.00 95.19 195 ILE A CA 1
ATOM 1422 C C . ILE A 1 195 ? 7.004 4.496 -27.238 1.00 95.19 195 ILE A C 1
ATOM 1424 O O . ILE A 1 195 ? 7.012 3.357 -27.703 1.00 95.19 195 ILE A O 1
ATOM 1428 N N . THR A 1 196 ? 7.780 5.478 -27.679 1.00 96.75 196 THR A N 1
ATOM 1429 C CA . THR A 1 196 ? 8.779 5.307 -28.729 1.00 96.75 196 THR A CA 1
ATOM 1430 C C . THR A 1 196 ? 10.148 5.121 -28.083 1.00 96.75 196 THR A C 1
ATOM 1432 O O . THR A 1 196 ? 10.579 5.948 -27.279 1.00 96.75 196 THR A O 1
ATOM 1435 N N . ILE A 1 197 ? 10.828 4.019 -28.397 1.00 96.44 197 ILE A N 1
ATOM 1436 C CA . ILE A 1 197 ? 12.191 3.727 -27.939 1.00 96.44 197 ILE A CA 1
ATOM 1437 C C . ILE A 1 197 ? 13.035 3.502 -29.190 1.00 96.44 197 ILE A C 1
ATOM 1439 O O . ILE A 1 197 ? 12.763 2.568 -29.940 1.00 96.44 197 ILE A O 1
ATOM 1443 N N . HIS A 1 198 ? 14.036 4.361 -29.418 1.00 95.81 198 HIS A N 1
ATOM 1444 C CA . HIS A 1 198 ? 14.947 4.277 -30.573 1.00 95.81 198 HIS A CA 1
ATOM 1445 C C . HIS A 1 198 ? 14.221 4.139 -31.922 1.00 95.81 198 HIS A C 1
ATOM 1447 O O . HIS A 1 198 ? 14.522 3.259 -32.719 1.00 95.81 198 HIS A O 1
ATOM 1453 N N . GLY A 1 199 ? 13.205 4.978 -32.149 1.00 95.94 199 GLY A N 1
ATOM 1454 C CA . GLY A 1 199 ? 12.419 4.988 -33.391 1.00 95.94 199 GLY A CA 1
ATOM 1455 C C . GLY A 1 199 ? 11.364 3.885 -33.508 1.00 95.94 199 GLY A C 1
ATOM 1456 O O . GLY A 1 199 ? 10.589 3.895 -34.458 1.00 95.94 199 GLY A O 1
ATOM 1457 N N . ARG A 1 200 ? 11.277 2.961 -32.542 1.00 96.88 200 ARG A N 1
ATOM 1458 C CA . ARG A 1 200 ? 10.251 1.914 -32.530 1.00 96.88 200 ARG A CA 1
ATOM 1459 C C . ARG A 1 200 ? 9.129 2.238 -31.563 1.00 96.88 200 ARG A C 1
ATOM 1461 O O . ARG A 1 200 ? 9.373 2.512 -30.387 1.00 96.88 200 ARG A O 1
ATOM 1468 N N . GLU A 1 201 ? 7.901 2.156 -32.053 1.00 97.62 201 GLU A N 1
ATOM 1469 C CA . GLU A 1 201 ? 6.706 2.403 -31.258 1.00 97.62 201 GLU A CA 1
ATOM 1470 C C . GLU A 1 201 ? 6.217 1.128 -30.573 1.00 97.62 201 GLU A C 1
ATOM 1472 O O . GLU A 1 201 ? 6.119 0.055 -31.171 1.00 97.62 201 GLU A O 1
ATOM 1477 N N . PHE A 1 202 ? 5.890 1.258 -29.293 1.00 96.75 202 PHE A N 1
ATOM 1478 C CA . PHE A 1 202 ? 5.256 0.217 -28.502 1.00 96.75 202 PHE A CA 1
ATOM 1479 C C . PHE A 1 202 ? 3.900 0.716 -28.010 1.00 96.75 202 PHE A C 1
ATOM 1481 O O . PHE A 1 202 ? 3.802 1.866 -27.579 1.00 96.75 202 PHE A O 1
ATOM 1488 N N . PRO A 1 203 ? 2.870 -0.149 -27.954 1.00 95.88 203 PRO A N 1
ATOM 1489 C CA . PRO A 1 203 ? 1.527 0.257 -27.537 1.00 95.88 203 PRO A CA 1
ATOM 1490 C C . PRO A 1 203 ? 1.465 0.665 -26.060 1.00 95.88 203 PRO A C 1
ATOM 1492 O O . PRO A 1 203 ? 0.519 1.300 -25.621 1.00 95.88 203 PRO A O 1
ATOM 1495 N N . SER A 1 204 ? 2.443 0.240 -25.259 1.00 95.38 204 SER A N 1
ATOM 1496 C CA . SER A 1 204 ? 2.434 0.389 -23.810 1.00 95.38 204 SER A CA 1
ATOM 1497 C C . SER A 1 204 ? 3.844 0.204 -23.250 1.00 95.38 204 SER A C 1
ATOM 1499 O O . SER A 1 204 ? 4.619 -0.625 -23.734 1.00 95.38 204 SER A O 1
ATOM 1501 N N . ARG A 1 205 ? 4.167 0.901 -22.152 1.00 94.81 205 ARG A N 1
ATOM 1502 C CA . ARG A 1 205 ? 5.437 0.705 -21.420 1.00 94.81 205 ARG A CA 1
ATOM 1503 C C . ARG A 1 205 ? 5.632 -0.730 -20.934 1.00 94.81 205 ARG A C 1
ATOM 1505 O O . ARG A 1 205 ? 6.760 -1.207 -20.862 1.00 94.81 205 ARG A O 1
ATOM 1512 N N . VAL A 1 206 ? 4.546 -1.420 -20.582 1.00 95.38 206 VAL A N 1
ATOM 1513 C CA . VAL A 1 206 ? 4.605 -2.820 -20.138 1.00 95.38 206 VAL A CA 1
ATOM 1514 C C . VAL A 1 206 ? 4.900 -3.738 -21.321 1.00 95.38 206 VAL A C 1
ATOM 1516 O O . VAL A 1 206 ? 5.691 -4.667 -21.171 1.00 95.38 206 VAL A O 1
ATOM 1519 N N . ALA A 1 207 ? 4.322 -3.460 -22.494 1.00 96.38 207 ALA A N 1
ATOM 1520 C CA . ALA A 1 207 ? 4.624 -4.193 -23.721 1.00 96.38 207 ALA A CA 1
ATOM 1521 C C . ALA A 1 207 ? 6.101 -4.034 -24.116 1.00 96.38 207 ALA A C 1
ATOM 1523 O O . ALA A 1 207 ? 6.779 -5.038 -24.321 1.00 96.38 207 ALA A O 1
ATOM 1524 N N . ALA A 1 208 ? 6.623 -2.802 -24.100 1.00 97.19 208 ALA A N 1
ATOM 1525 C CA . ALA A 1 208 ? 8.043 -2.530 -24.332 1.00 97.19 208 ALA A CA 1
ATOM 1526 C C . ALA A 1 208 ? 8.942 -3.273 -23.328 1.00 97.19 208 ALA A C 1
ATOM 1528 O O . ALA A 1 208 ? 9.885 -3.959 -23.713 1.00 97.19 208 ALA A O 1
ATOM 1529 N N . ALA A 1 209 ? 8.615 -3.205 -22.033 1.00 97.25 209 ALA A N 1
ATOM 1530 C CA . ALA A 1 209 ? 9.389 -3.868 -20.987 1.00 97.25 209 ALA A CA 1
ATOM 1531 C C . ALA A 1 209 ? 9.427 -5.397 -21.156 1.00 97.25 209 ALA A C 1
ATOM 1533 O O . ALA A 1 209 ? 10.490 -6.005 -21.033 1.00 97.25 209 ALA A O 1
ATOM 1534 N N . ARG A 1 210 ? 8.285 -6.015 -21.489 1.00 97.06 210 ARG A N 1
ATOM 1535 C CA . ARG A 1 210 ? 8.195 -7.455 -21.777 1.00 97.06 210 ARG A CA 1
ATOM 1536 C C . ARG A 1 210 ? 8.991 -7.840 -23.021 1.00 97.06 210 ARG A C 1
ATOM 1538 O O . ARG A 1 210 ? 9.685 -8.849 -22.986 1.00 97.06 210 ARG A O 1
ATOM 1545 N N . TYR A 1 211 ? 8.917 -7.034 -24.079 1.00 97.69 211 TYR A N 1
ATOM 1546 C CA . TYR A 1 211 ? 9.669 -7.256 -25.314 1.00 97.69 211 TYR A CA 1
ATOM 1547 C C . TYR A 1 211 ? 11.183 -7.262 -25.059 1.00 97.69 211 TYR A C 1
ATOM 1549 O O . TYR A 1 211 ? 11.886 -8.207 -25.415 1.00 97.69 211 TYR A O 1
ATOM 1557 N N . LEU A 1 212 ? 11.662 -6.237 -24.351 1.00 97.44 212 LEU A N 1
ATOM 1558 C CA . LEU A 1 212 ? 13.077 -6.031 -24.038 1.00 97.44 212 LEU A CA 1
ATOM 1559 C C . LEU A 1 212 ? 13.601 -6.939 -22.913 1.00 97.44 212 LEU A C 1
ATOM 1561 O O . LEU A 1 212 ? 14.810 -7.040 -22.720 1.00 97.44 212 LEU A O 1
ATOM 1565 N N . GLY A 1 213 ? 12.718 -7.590 -22.151 1.00 96.69 213 GLY A N 1
ATOM 1566 C CA . GLY A 1 213 ? 13.100 -8.391 -20.984 1.00 96.69 213 GLY A CA 1
ATOM 1567 C C . GLY A 1 213 ? 13.596 -7.551 -19.802 1.00 96.69 213 GLY A C 1
ATOM 1568 O O . GLY A 1 213 ? 14.483 -7.981 -19.070 1.00 96.69 213 GLY A O 1
ATOM 1569 N N . VAL A 1 214 ? 13.048 -6.346 -19.615 1.00 97.31 214 VAL A N 1
ATOM 1570 C CA . VAL A 1 214 ? 13.421 -5.421 -18.529 1.00 97.31 214 VAL A CA 1
ATOM 1571 C C . VAL A 1 214 ? 12.273 -5.217 -17.539 1.00 97.31 214 VAL A C 1
ATOM 1573 O O . VAL A 1 214 ? 11.101 -5.415 -17.855 1.00 97.31 214 VAL A O 1
ATOM 1576 N N . CYS A 1 215 ? 12.591 -4.778 -16.317 1.00 96.88 215 CYS A N 1
ATOM 1577 C CA . CYS A 1 215 ? 11.574 -4.484 -15.307 1.00 96.88 215 CYS A CA 1
ATOM 1578 C C . CYS A 1 215 ? 10.784 -3.208 -15.662 1.00 96.88 215 CYS A C 1
ATOM 1580 O O . CYS A 1 215 ? 11.353 -2.121 -15.794 1.00 96.88 215 CYS A O 1
ATOM 1582 N N . SER A 1 216 ? 9.456 -3.322 -15.758 1.00 95.25 216 SER A N 1
ATOM 1583 C CA . SER A 1 216 ? 8.552 -2.232 -16.167 1.00 95.25 216 SER A CA 1
ATOM 1584 C C . SER A 1 216 ? 8.574 -1.030 -15.218 1.00 95.25 216 SER A C 1
ATOM 1586 O O . SER A 1 216 ? 8.531 0.118 -15.665 1.00 95.25 216 SER A O 1
ATOM 1588 N N . SER A 1 217 ? 8.704 -1.272 -13.910 1.00 94.94 217 SER A N 1
ATOM 1589 C CA . SER A 1 217 ? 8.835 -0.219 -12.896 1.00 94.94 217 SER A CA 1
ATOM 1590 C C . SER A 1 217 ? 10.110 0.602 -13.078 1.00 94.94 217 SER A C 1
ATOM 1592 O O . SER A 1 217 ? 10.098 1.812 -12.853 1.00 94.94 217 SER A O 1
ATOM 1594 N N . TYR A 1 218 ? 11.205 -0.049 -13.483 1.00 95.56 218 TYR A N 1
ATOM 1595 C CA . TYR A 1 218 ? 12.481 0.617 -13.725 1.00 95.56 218 TYR A CA 1
ATOM 1596 C C . TYR A 1 218 ? 12.423 1.435 -15.015 1.00 95.56 218 TYR A C 1
ATOM 1598 O O . TYR A 1 218 ? 12.663 2.640 -14.976 1.00 95.56 218 TYR A O 1
ATOM 1606 N N . LEU A 1 219 ? 11.941 0.831 -16.108 1.00 95.75 219 LEU A N 1
ATOM 1607 C CA . LEU A 1 219 ? 11.723 1.522 -17.381 1.00 95.75 219 LEU A CA 1
ATOM 1608 C C . LEU A 1 219 ? 10.829 2.762 -17.210 1.00 95.75 219 LEU A C 1
ATOM 1610 O O . LEU A 1 219 ? 11.155 3.833 -17.709 1.00 95.75 219 LEU A O 1
ATOM 1614 N N . SER A 1 220 ? 9.731 2.661 -16.447 1.00 94.19 220 SER A N 1
ATOM 1615 C CA . SER A 1 220 ? 8.854 3.810 -16.191 1.00 94.19 220 SER A CA 1
ATOM 1616 C C . SER A 1 220 ? 9.505 4.895 -15.331 1.00 94.19 220 SER A C 1
ATOM 1618 O O . SER A 1 220 ? 9.062 6.042 -15.403 1.00 94.19 220 SER A O 1
ATOM 1620 N N . ARG A 1 221 ? 10.474 4.557 -14.477 1.00 94.88 221 ARG A N 1
ATOM 1621 C CA . ARG A 1 221 ? 11.211 5.541 -13.679 1.00 94.88 221 ARG A CA 1
ATOM 1622 C C . ARG A 1 221 ? 12.195 6.297 -14.564 1.00 94.88 221 ARG A C 1
ATOM 1624 O O . ARG A 1 221 ? 12.174 7.521 -14.550 1.00 94.88 221 ARG A O 1
ATOM 1631 N N . CYS A 1 222 ? 12.960 5.579 -15.384 1.00 95.00 222 CYS A N 1
ATOM 1632 C CA . CYS A 1 222 ? 13.884 6.166 -16.352 1.00 95.00 222 CYS A CA 1
ATOM 1633 C C . CYS A 1 222 ? 13.141 7.017 -17.391 1.00 95.00 222 CYS A C 1
ATOM 1635 O O . CYS A 1 222 ? 13.511 8.158 -17.615 1.00 95.00 222 CYS A O 1
ATOM 1637 N N . ALA A 1 223 ? 12.013 6.543 -17.929 1.00 93.38 223 ALA A N 1
ATOM 1638 C CA . ALA A 1 223 ? 11.210 7.320 -18.877 1.00 93.38 223 ALA A CA 1
ATOM 1639 C C . ALA A 1 223 ? 10.648 8.626 -18.279 1.00 93.38 223 ALA A C 1
ATOM 1641 O O . ALA A 1 223 ? 10.425 9.583 -19.008 1.00 93.38 223 ALA A O 1
ATOM 1642 N N . LYS A 1 224 ? 10.400 8.677 -16.960 1.00 92.62 224 LYS A N 1
ATOM 1643 C CA . LYS A 1 224 ? 9.982 9.911 -16.270 1.00 92.62 224 LYS A CA 1
ATOM 1644 C C . LYS A 1 224 ? 11.147 10.863 -15.998 1.00 92.62 224 LYS A C 1
ATOM 1646 O O . LYS A 1 224 ? 10.935 12.065 -16.000 1.00 92.62 224 LYS A O 1
ATOM 1651 N N . ALA A 1 225 ? 12.329 10.323 -15.711 1.00 93.94 225 ALA A N 1
ATOM 1652 C CA . ALA A 1 225 ? 13.532 11.104 -15.430 1.00 93.94 225 ALA A CA 1
ATOM 1653 C C . ALA A 1 225 ? 14.251 11.583 -16.706 1.00 93.94 225 ALA A C 1
ATOM 1655 O O . ALA A 1 225 ? 15.096 12.467 -16.626 1.00 93.94 225 ALA A O 1
ATOM 1656 N N . GLY A 1 226 ? 13.917 11.002 -17.861 1.00 95.00 226 GLY A N 1
ATOM 1657 C CA . GLY A 1 226 ? 14.730 11.072 -19.070 1.00 95.00 226 GLY A CA 1
ATOM 1658 C C . GLY A 1 226 ? 15.731 9.914 -19.114 1.00 95.00 226 GLY A C 1
ATOM 1659 O O . GLY A 1 226 ? 16.226 9.448 -18.084 1.00 95.00 226 GLY A O 1
ATOM 1660 N N . PHE A 1 227 ? 16.000 9.397 -20.313 1.00 94.44 227 PHE A N 1
ATOM 1661 C CA . PHE A 1 227 ? 16.968 8.317 -20.485 1.00 94.44 227 PHE A CA 1
ATOM 1662 C C . PHE A 1 227 ? 18.391 8.876 -20.429 1.00 94.44 227 PHE A C 1
ATOM 1664 O O . PHE A 1 227 ? 18.728 9.804 -21.157 1.00 94.44 227 PHE A O 1
ATOM 1671 N N . THR A 1 228 ? 19.234 8.298 -19.575 1.00 96.94 228 THR A N 1
ATOM 1672 C CA . THR A 1 228 ? 20.677 8.560 -19.612 1.00 96.94 228 THR A CA 1
ATOM 1673 C C . THR A 1 228 ? 21.281 7.907 -20.855 1.00 96.94 228 THR A C 1
ATOM 1675 O O . THR A 1 228 ? 20.792 6.858 -21.276 1.00 96.94 228 THR A O 1
ATOM 1678 N N . ALA A 1 229 ? 22.366 8.465 -21.402 1.00 97.31 229 ALA A N 1
ATOM 1679 C CA . ALA A 1 229 ? 23.043 7.905 -22.581 1.00 97.31 229 ALA A CA 1
ATOM 1680 C C . ALA A 1 229 ? 23.437 6.422 -22.385 1.00 97.31 229 ALA A C 1
ATOM 1682 O O . ALA A 1 229 ? 23.139 5.556 -23.200 1.00 97.31 229 ALA A O 1
ATOM 1683 N N . THR A 1 230 ? 23.980 6.089 -21.212 1.00 97.12 230 THR A N 1
ATOM 1684 C CA . THR A 1 230 ? 24.322 4.703 -20.847 1.00 97.12 230 THR A CA 1
ATOM 1685 C C . THR A 1 230 ? 23.117 3.762 -20.857 1.00 97.12 230 THR A C 1
ATOM 1687 O O . THR A 1 230 ? 23.225 2.591 -21.221 1.00 97.12 230 THR A O 1
ATOM 1690 N N . TYR A 1 231 ? 21.948 4.258 -20.450 1.00 97.12 231 TYR A N 1
ATOM 1691 C CA . TYR A 1 231 ? 20.734 3.457 -20.415 1.00 97.12 231 TYR A CA 1
ATOM 1692 C C . TYR A 1 231 ? 20.064 3.378 -21.787 1.00 97.12 231 TYR A C 1
ATOM 1694 O O . TYR A 1 231 ? 19.486 2.342 -22.112 1.00 97.12 231 TYR A O 1
AT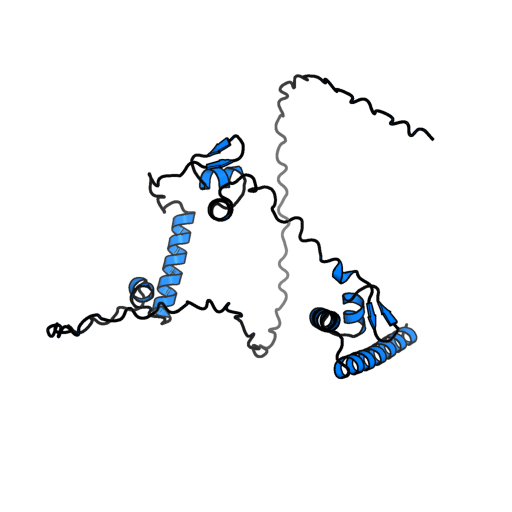OM 1702 N N . SER A 1 232 ? 20.166 4.420 -22.616 1.00 96.81 232 SER A N 1
ATOM 1703 C CA . SER A 1 232 ? 19.722 4.337 -24.004 1.00 96.81 232 SER A CA 1
ATOM 1704 C C . SER A 1 232 ? 20.512 3.276 -24.767 1.00 96.81 232 SER A C 1
ATOM 1706 O O . SER A 1 232 ? 19.888 2.457 -25.439 1.00 96.81 232 SER A O 1
ATOM 1708 N N . ASP A 1 233 ? 21.829 3.191 -24.584 1.00 97.69 233 ASP A N 1
ATOM 1709 C CA . ASP A 1 233 ? 22.657 2.163 -25.232 1.00 97.69 233 ASP A CA 1
ATOM 1710 C C . ASP A 1 233 ? 22.288 0.755 -24.749 1.00 97.69 233 ASP A C 1
ATOM 1712 O O . ASP A 1 233 ? 22.140 -0.180 -25.540 1.00 97.69 233 ASP A O 1
ATOM 1716 N N . TYR A 1 234 ? 22.037 0.609 -23.445 1.00 97.62 234 TYR A N 1
ATOM 1717 C CA . TYR A 1 234 ? 21.524 -0.634 -22.872 1.00 97.62 234 TYR A CA 1
ATOM 1718 C C . TYR A 1 234 ? 20.186 -1.059 -23.500 1.00 97.62 234 TYR A C 1
ATOM 1720 O O . TYR A 1 234 ? 20.006 -2.231 -23.845 1.00 97.62 234 TYR A O 1
ATOM 1728 N N . LEU A 1 235 ? 19.243 -0.125 -23.666 1.00 97.12 235 LEU A N 1
ATOM 1729 C CA . LEU A 1 235 ? 17.953 -0.406 -24.298 1.00 97.12 235 LEU A CA 1
ATOM 1730 C C . LEU A 1 235 ? 18.111 -0.777 -25.773 1.00 97.12 235 LEU A C 1
ATOM 1732 O O . LEU A 1 235 ? 17.414 -1.680 -26.229 1.00 97.12 235 LEU A O 1
ATOM 1736 N N . LEU A 1 236 ? 19.030 -0.130 -26.493 1.00 97.81 236 LEU A N 1
ATOM 1737 C CA . LEU A 1 236 ? 19.328 -0.457 -27.886 1.00 97.81 236 LEU A CA 1
ATOM 1738 C C . LEU A 1 236 ? 19.866 -1.887 -28.010 1.00 97.81 236 LEU A C 1
ATOM 1740 O O . LEU A 1 236 ? 19.330 -2.679 -28.783 1.00 97.81 236 LEU A O 1
ATOM 1744 N N . ARG A 1 237 ? 20.842 -2.266 -27.176 1.00 98.31 237 ARG A N 1
ATOM 1745 C CA . ARG A 1 237 ? 21.357 -3.643 -27.126 1.00 98.31 237 ARG A CA 1
ATOM 1746 C C . ARG A 1 237 ? 20.242 -4.655 -26.845 1.00 98.31 237 ARG A C 1
ATOM 1748 O O . ARG A 1 237 ? 20.134 -5.664 -27.538 1.00 98.31 237 ARG A O 1
ATOM 1755 N N . ARG A 1 238 ? 19.382 -4.384 -25.856 1.00 98.19 238 ARG A N 1
ATOM 1756 C CA . ARG A 1 238 ? 18.237 -5.256 -25.531 1.00 98.19 238 ARG A CA 1
ATOM 1757 C C . ARG A 1 238 ? 17.218 -5.347 -26.662 1.00 98.19 238 ARG A C 1
ATOM 1759 O O . ARG A 1 238 ? 16.611 -6.402 -26.834 1.00 98.19 238 ARG A O 1
ATOM 1766 N N . LEU A 1 239 ? 17.028 -4.268 -27.418 1.00 98.00 239 LEU A N 1
ATOM 1767 C CA . LEU A 1 239 ? 16.151 -4.246 -28.584 1.00 98.00 239 LEU A CA 1
ATOM 1768 C C . LEU A 1 239 ? 16.680 -5.191 -29.668 1.00 98.00 239 LEU A C 1
ATOM 1770 O O . LEU A 1 239 ? 15.940 -6.066 -30.111 1.00 98.00 239 LEU A O 1
ATOM 1774 N N . MET A 1 240 ? 17.972 -5.093 -29.993 1.00 98.00 240 MET A N 1
ATOM 1775 C CA . MET A 1 240 ? 18.630 -5.974 -30.966 1.00 98.00 240 MET A CA 1
ATOM 1776 C C . MET A 1 240 ? 18.575 -7.451 -30.540 1.00 98.00 240 MET A C 1
ATOM 1778 O O . MET A 1 240 ? 18.223 -8.318 -31.338 1.00 98.00 240 MET A O 1
ATOM 1782 N N . GLU A 1 241 ? 18.848 -7.752 -29.264 1.00 98.06 241 GLU A N 1
ATOM 1783 C CA . GLU A 1 241 ? 18.737 -9.112 -28.710 1.00 98.06 241 GLU A CA 1
ATOM 1784 C C . GLU A 1 241 ? 17.293 -9.655 -28.776 1.00 98.06 241 GLU A C 1
ATOM 1786 O O . GLU A 1 241 ? 17.067 -10.845 -29.005 1.00 98.06 241 GLU A O 1
ATOM 1791 N N . ALA A 1 242 ? 16.287 -8.807 -28.548 1.00 97.06 242 ALA A N 1
ATOM 1792 C CA . ALA A 1 242 ? 14.884 -9.197 -28.653 1.00 97.06 242 ALA A CA 1
ATOM 1793 C C . ALA A 1 242 ? 14.474 -9.483 -30.104 1.00 97.06 242 ALA A C 1
ATOM 1795 O O . ALA A 1 242 ? 13.792 -10.479 -30.343 1.00 97.06 242 ALA A O 1
ATOM 1796 N N . ASP A 1 243 ? 14.936 -8.675 -31.059 1.00 97.12 243 ASP A N 1
ATOM 1797 C CA . ASP A 1 243 ? 14.678 -8.879 -32.487 1.00 97.12 243 ASP A CA 1
ATOM 1798 C C . ASP A 1 243 ? 15.288 -10.176 -33.006 1.00 97.12 243 ASP A C 1
ATOM 1800 O O . ASP A 1 243 ? 14.591 -10.961 -33.650 1.00 97.12 243 ASP A O 1
ATOM 1804 N N . ALA A 1 244 ? 16.536 -10.470 -32.632 1.00 97.62 244 ALA A N 1
ATOM 1805 C CA . ALA A 1 244 ? 17.174 -11.740 -32.963 1.00 97.62 244 ALA A CA 1
ATOM 1806 C C . ALA A 1 244 ? 16.367 -12.942 -32.431 1.00 97.62 244 ALA A C 1
ATOM 1808 O O . ALA A 1 244 ? 16.150 -13.920 -33.149 1.00 97.62 244 ALA A O 1
ATOM 1809 N N . ARG A 1 245 ? 15.843 -12.856 -31.197 1.00 97.44 245 ARG A N 1
ATOM 1810 C CA . ARG A 1 245 ? 14.993 -13.912 -30.613 1.00 97.44 245 ARG A CA 1
ATOM 1811 C C . ARG A 1 245 ? 13.669 -14.087 -31.356 1.00 97.44 245 ARG A C 1
ATOM 1813 O O . ARG A 1 245 ? 13.217 -15.219 -31.512 1.00 97.44 245 ARG A O 1
ATOM 1820 N N . GLN A 1 246 ? 13.028 -13.002 -31.787 1.00 95.81 246 GLN A N 1
ATOM 1821 C CA . GLN A 1 246 ? 11.778 -13.088 -32.551 1.00 95.81 246 GLN A CA 1
ATOM 1822 C C . GLN A 1 246 ? 12.013 -13.640 -33.958 1.00 95.81 246 GLN A C 1
ATOM 1824 O O . GLN A 1 246 ? 11.236 -14.475 -34.414 1.00 95.81 246 GLN A O 1
ATOM 1829 N N . ALA A 1 247 ? 13.105 -13.238 -34.614 1.00 96.94 247 ALA A N 1
ATOM 1830 C CA . ALA A 1 247 ? 13.501 -13.783 -35.907 1.00 96.94 247 ALA A CA 1
ATOM 1831 C C . ALA A 1 247 ? 13.737 -15.299 -35.821 1.00 96.94 247 ALA A C 1
ATOM 1833 O O . ALA A 1 247 ? 13.161 -16.047 -36.605 1.00 96.94 247 ALA A O 1
ATOM 1834 N N . ALA A 1 248 ? 14.480 -15.764 -34.810 1.00 97.12 248 ALA A N 1
ATOM 1835 C CA . ALA A 1 248 ? 14.707 -17.192 -34.584 1.00 97.12 248 ALA A CA 1
ATOM 1836 C C . ALA A 1 248 ? 13.397 -17.969 -34.355 1.00 97.12 248 ALA A C 1
ATOM 1838 O O . ALA A 1 248 ? 13.209 -19.044 -34.917 1.00 97.12 248 ALA A O 1
ATOM 1839 N N . ARG A 1 249 ? 12.456 -17.408 -33.580 1.00 96.81 249 ARG A N 1
ATOM 1840 C CA . ARG A 1 249 ? 11.126 -18.012 -33.376 1.00 96.81 249 ARG A CA 1
ATOM 1841 C C . ARG A 1 249 ? 10.307 -18.092 -34.659 1.00 96.81 249 ARG A C 1
ATOM 1843 O O . ARG A 1 249 ? 9.596 -19.068 -34.838 1.00 96.81 249 ARG A O 1
ATOM 1850 N N . LYS A 1 250 ? 10.398 -17.080 -35.526 1.00 96.88 250 LYS A N 1
ATOM 1851 C CA . LYS A 1 250 ? 9.671 -17.038 -36.801 1.00 96.88 250 LYS A CA 1
ATOM 1852 C C . LYS A 1 250 ? 10.216 -18.042 -37.818 1.00 96.88 250 LYS A C 1
ATOM 1854 O O . LYS A 1 250 ? 9.450 -18.518 -38.634 1.00 96.88 250 LYS A O 1
ATOM 1859 N N . VAL A 1 251 ? 11.515 -18.341 -37.780 1.00 97.44 251 VAL A N 1
ATOM 1860 C CA . VAL A 1 251 ? 12.134 -19.370 -38.638 1.00 97.44 251 VAL A CA 1
ATOM 1861 C C . VAL A 1 251 ? 11.797 -20.785 -38.154 1.00 97.44 251 VAL A C 1
ATOM 1863 O O . VAL A 1 251 ? 11.729 -21.704 -38.958 1.00 97.44 251 VAL A O 1
ATOM 1866 N N . ALA A 1 252 ? 11.597 -20.965 -36.846 1.00 95.44 252 ALA A N 1
ATOM 1867 C CA . ALA A 1 252 ? 11.286 -22.262 -36.249 1.00 95.44 252 ALA A CA 1
ATOM 1868 C C . ALA A 1 252 ? 9.797 -22.660 -36.309 1.00 95.44 252 ALA A C 1
ATOM 1870 O O . ALA A 1 252 ? 9.476 -23.793 -35.952 1.00 95.44 252 ALA A O 1
ATOM 1871 N N . ALA A 1 253 ? 8.907 -21.736 -36.678 1.00 91.25 253 ALA A N 1
ATOM 1872 C CA . ALA A 1 253 ? 7.461 -21.940 -36.776 1.00 91.25 253 ALA A CA 1
ATOM 1873 C C . ALA A 1 253 ? 7.043 -22.120 -38.237 1.00 91.25 253 ALA A C 1
ATOM 1875 O O . ALA A 1 253 ? 6.178 -22.987 -38.480 1.00 91.25 253 ALA A O 1
#

InterPro domains:
  IPR010896 Nuclease-associated modular DNA-binding 1 [PF07453] (200-223)

Secondary structure (DSSP, 8-state):
------PPPPP--------------PPPP----------------PPPP-----------------PPPPP--------------PPPPPP-SSSHHHHHTS---SHHHHHHHHHHHHHHHHHHHTT-S---TT-----EEETTEEESSHHHHHHHHT--HHHHHHHHHHHS--TTSSS-SS-S----GGGTS-EEETTEEES-HHHHHHHHT--HHHHHHHHHH---HHHHHHHHHHHHHHHHHHHHHHH--